Protein AF-A0A937Z549-F1 (afdb_monomer_lite)

Sequence (208 aa):
MTAGLRHSLEAAVTASGRSLSQEAEFRLEQSFRDEAAYGGRELAGLFRMMAGAAAMIEARRDGKKWSEDYETGMAARAAWQSLIRHAIPPMPDAMAREMRTEEVRDPPPAAPELPPPMPPNVPGLLGGYPHTPEQLAANAAAQAKYNKEVAEWKENYAAYIQAREAETRRLRGFMDHFAELENLGRALAEQLIPPRGDAKTKPWHSDW

Radius of gyration: 36.2 Å; chains: 1; bounding box: 78×42×106 Å

Structure (mmCIF, N/CA/C/O backbone):
data_AF-A0A937Z549-F1
#
_entry.id   AF-A0A937Z549-F1
#
loop_
_atom_site.group_PDB
_atom_site.id
_atom_site.type_symbol
_atom_site.label_atom_id
_atom_site.label_alt_id
_atom_site.label_comp_id
_atom_site.label_asym_id
_atom_site.label_entity_id
_atom_site.label_seq_id
_atom_site.pdbx_PDB_ins_code
_atom_site.Cartn_x
_atom_site.Cartn_y
_atom_site.Cartn_z
_atom_site.occupancy
_atom_site.B_iso_or_equiv
_atom_site.auth_seq_id
_atom_site.auth_comp_id
_atom_site.auth_asym_id
_atom_site.auth_atom_id
_atom_site.pdbx_PDB_model_num
ATOM 1 N N . MET A 1 1 ? -3.882 -6.905 39.938 1.00 77.88 1 MET A N 1
ATOM 2 C CA . MET A 1 1 ? -4.878 -5.875 39.562 1.00 77.88 1 MET A CA 1
ATOM 3 C C . MET A 1 1 ? -4.479 -4.561 40.216 1.00 77.88 1 MET A C 1
ATOM 5 O O . MET A 1 1 ? -4.184 -4.578 41.404 1.00 77.88 1 MET A O 1
ATOM 9 N N . THR A 1 2 ? -4.402 -3.458 39.467 1.00 93.31 2 THR A N 1
ATOM 10 C CA . THR A 1 2 ? -4.091 -2.137 40.046 1.00 93.31 2 THR A CA 1
ATOM 11 C C . THR A 1 2 ? -5.294 -1.597 40.828 1.00 93.31 2 THR A C 1
ATOM 13 O O . THR A 1 2 ? -6.433 -1.972 40.543 1.00 93.31 2 THR A O 1
ATOM 16 N N . ALA A 1 3 ? -5.062 -0.710 41.804 1.00 92.62 3 ALA A N 1
ATOM 17 C CA . ALA A 1 3 ? -6.139 -0.118 42.607 1.00 92.62 3 ALA A CA 1
ATOM 18 C C . ALA A 1 3 ? -7.177 0.625 41.740 1.00 92.62 3 ALA A C 1
ATOM 20 O O . ALA A 1 3 ? -8.377 0.475 41.953 1.00 92.62 3 ALA A O 1
ATOM 21 N N . GLY A 1 4 ? -6.727 1.343 40.703 1.00 92.81 4 GLY A N 1
ATOM 22 C CA . GLY A 1 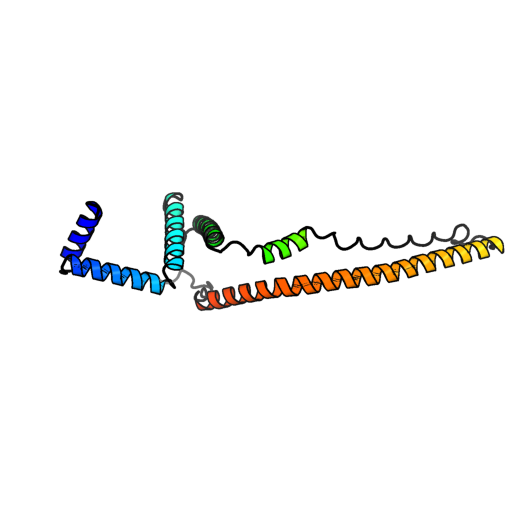4 ? -7.620 2.038 39.768 1.00 92.81 4 GLY A CA 1
ATOM 23 C C . GLY A 1 4 ? -8.488 1.096 38.923 1.00 92.81 4 GLY A C 1
ATOM 24 O O . GLY A 1 4 ? -9.676 1.360 38.732 1.00 92.81 4 GLY A O 1
ATOM 25 N N . LEU A 1 5 ? -7.935 -0.037 38.469 1.00 93.19 5 LEU A N 1
ATOM 26 C CA . LEU A 1 5 ? -8.707 -1.039 37.725 1.00 93.19 5 LEU A CA 1
ATOM 27 C C . LEU A 1 5 ? -9.763 -1.700 38.619 1.00 93.19 5 LEU A C 1
ATOM 29 O O . LEU A 1 5 ? -10.897 -1.892 38.187 1.00 93.19 5 LEU A O 1
ATOM 33 N N . ARG A 1 6 ? -9.408 -1.991 39.877 1.00 93.69 6 ARG A N 1
ATOM 34 C CA . ARG A 1 6 ? -10.353 -2.519 40.868 1.00 93.69 6 ARG A CA 1
ATOM 35 C C . ARG A 1 6 ? -11.522 -1.566 41.089 1.00 93.69 6 ARG A C 1
ATOM 37 O O . ARG A 1 6 ? -12.665 -1.993 40.990 1.00 93.69 6 ARG A O 1
ATOM 44 N N . HIS A 1 7 ? -11.232 -0.289 41.324 1.00 95.25 7 HIS A N 1
ATOM 45 C CA . HIS A 1 7 ? -12.263 0.724 41.535 1.00 95.25 7 HIS A CA 1
ATOM 46 C C . HIS A 1 7 ? -13.203 0.852 40.324 1.00 95.25 7 HIS A C 1
ATOM 48 O O . HIS A 1 7 ? -14.421 0.898 40.479 1.00 95.25 7 HIS A O 1
ATOM 54 N N . SER A 1 8 ? -12.646 0.818 39.109 1.00 95.06 8 SER A N 1
ATOM 55 C CA . SER A 1 8 ? -13.434 0.862 37.869 1.00 95.06 8 SER A CA 1
ATOM 56 C C . SER A 1 8 ? -14.348 -0.362 37.713 1.00 95.06 8 SER A C 1
ATOM 58 O O . SER A 1 8 ? -15.487 -0.231 37.265 1.00 95.06 8 SER A O 1
ATOM 60 N N . LEU A 1 9 ? -13.876 -1.551 38.105 1.00 95.44 9 LEU A N 1
ATOM 61 C CA . LEU A 1 9 ? -14.677 -2.779 38.086 1.00 95.44 9 LEU A CA 1
ATOM 62 C C . LEU A 1 9 ? -15.770 -2.782 39.160 1.00 95.44 9 LEU A C 1
ATOM 64 O O . LEU A 1 9 ? -16.890 -3.183 38.869 1.00 95.44 9 LEU A O 1
ATOM 68 N N . GLU A 1 10 ? -15.486 -2.308 40.373 1.00 96.44 10 GLU A N 1
ATOM 69 C CA . GLU A 1 10 ? -16.480 -2.204 41.453 1.00 96.44 10 GLU A CA 1
ATOM 70 C C . GLU A 1 10 ? -17.607 -1.215 41.098 1.00 96.44 10 GLU A C 1
ATOM 72 O O . GLU A 1 10 ? -18.785 -1.493 41.347 1.00 96.44 10 GLU A O 1
ATOM 77 N N . ALA A 1 11 ? -17.275 -0.101 40.437 1.00 96.25 11 ALA A N 1
ATOM 78 C CA . ALA A 1 11 ? -18.267 0.832 39.903 1.00 96.25 11 ALA A CA 1
ATOM 79 C C . ALA A 1 11 ? -19.150 0.173 38.826 1.00 96.25 11 ALA A C 1
ATOM 81 O O . ALA A 1 11 ? -20.374 0.307 38.858 1.00 96.25 11 ALA A O 1
ATOM 82 N N . ALA A 1 12 ? -18.549 -0.589 37.907 1.00 96.25 12 ALA A N 1
ATOM 83 C CA . ALA A 1 12 ? -19.282 -1.323 36.877 1.00 96.25 12 ALA A CA 1
ATOM 84 C C . ALA A 1 12 ? -20.201 -2.409 37.456 1.00 96.25 12 ALA A C 1
ATOM 86 O O . ALA A 1 12 ? -21.345 -2.525 37.028 1.00 96.25 12 ALA A O 1
ATOM 87 N N . VAL A 1 13 ? -19.722 -3.152 38.457 1.00 97.88 13 VAL A N 1
ATOM 88 C CA . VAL A 1 13 ? -20.493 -4.142 39.226 1.00 97.88 13 VAL A CA 1
ATOM 89 C C . VAL A 1 13 ? -21.713 -3.502 39.880 1.00 97.88 13 VAL A C 1
ATOM 91 O O . VAL A 1 13 ? -22.819 -4.024 39.768 1.00 97.88 13 VAL A O 1
ATOM 94 N N . THR A 1 14 ? -21.527 -2.343 40.515 1.00 97.38 14 THR A N 1
ATOM 95 C CA . THR A 1 14 ? -22.622 -1.600 41.157 1.00 97.38 14 THR A CA 1
ATOM 96 C C . THR A 1 14 ? -23.683 -1.191 40.136 1.00 97.38 14 THR A C 1
ATOM 98 O O . THR A 1 14 ? -24.875 -1.280 40.417 1.00 97.38 14 THR A O 1
ATOM 101 N N . ALA A 1 15 ? -23.263 -0.783 38.935 1.00 96.94 15 ALA A N 1
ATOM 102 C CA . ALA A 1 15 ? -24.171 -0.385 37.865 1.00 96.94 15 ALA A CA 1
ATOM 103 C C . ALA A 1 15 ? -24.881 -1.574 37.191 1.00 96.94 15 ALA A C 1
ATOM 105 O O . ALA A 1 15 ? -26.038 -1.447 36.796 1.00 96.94 15 ALA A O 1
ATOM 106 N N . SER A 1 16 ? -24.205 -2.716 37.032 1.00 96.94 16 SER A N 1
ATOM 107 C CA . SER A 1 16 ? -24.741 -3.874 36.305 1.00 96.94 16 SER A CA 1
ATOM 108 C C . SER A 1 16 ? -25.492 -4.873 37.187 1.00 96.94 16 SER A C 1
ATOM 110 O O . SER A 1 16 ? -26.252 -5.688 36.664 1.00 96.94 16 SER A O 1
ATOM 112 N N . GLY A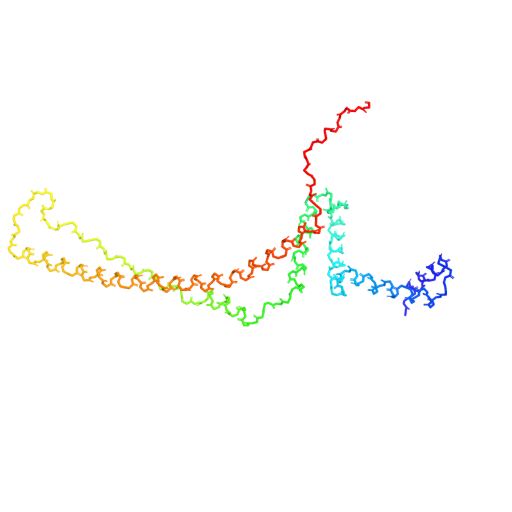 1 17 ? -25.270 -4.845 38.506 1.00 97.62 17 GLY A N 1
ATOM 113 C CA . GLY A 1 17 ? -25.820 -5.811 39.462 1.00 97.62 17 GLY A CA 1
ATOM 114 C C . GLY A 1 17 ? -25.181 -7.205 39.392 1.00 97.62 17 GLY A C 1
ATOM 115 O O . GLY A 1 17 ? -25.658 -8.128 40.052 1.00 97.62 17 GLY A O 1
ATOM 116 N N . ARG A 1 18 ? -24.119 -7.387 38.596 1.00 97.25 18 ARG A N 1
ATOM 117 C CA . ARG A 1 18 ? -23.380 -8.656 38.480 1.00 97.25 18 ARG A CA 1
ATOM 118 C C . ARG A 1 18 ? -22.394 -8.826 39.628 1.00 97.25 18 ARG A C 1
ATOM 120 O O . ARG A 1 18 ? -21.921 -7.847 40.192 1.00 97.25 18 ARG A O 1
ATOM 127 N N . SER A 1 19 ? -22.004 -10.060 39.943 1.00 97.88 19 SER A N 1
ATOM 128 C CA . SER A 1 19 ? -20.841 -10.264 40.816 1.00 97.88 19 SER A CA 1
ATOM 129 C C . SER A 1 19 ? -19.553 -9.775 40.134 1.00 97.88 19 SER A C 1
ATOM 131 O O . SER A 1 19 ? -19.483 -9.687 38.907 1.00 97.88 19 SER A O 1
ATOM 133 N N . LEU A 1 20 ? -18.504 -9.493 40.915 1.00 96.31 20 LEU A N 1
ATOM 134 C CA . LEU A 1 20 ? -17.211 -9.056 40.368 1.00 96.31 20 LEU A CA 1
ATOM 135 C C . LEU A 1 20 ? -16.644 -10.044 39.335 1.00 96.31 20 LEU A C 1
ATOM 137 O O . LEU A 1 20 ? -16.136 -9.615 38.302 1.00 96.31 20 LEU A O 1
ATOM 141 N N . SER A 1 21 ? -16.767 -11.351 39.586 1.00 96.44 21 SER A N 1
ATOM 142 C CA . SER A 1 21 ? -16.322 -12.389 38.649 1.00 96.44 21 SER A CA 1
ATOM 143 C C . SER A 1 21 ? -17.157 -12.403 37.368 1.00 96.44 21 SER A C 1
ATOM 145 O O . SER A 1 21 ? -16.587 -12.419 36.284 1.00 96.44 21 SER A O 1
ATOM 147 N N . GLN A 1 22 ? -18.487 -12.312 37.479 1.00 97.56 22 GLN A N 1
ATOM 148 C CA . GLN A 1 22 ? -19.384 -12.277 36.316 1.00 97.56 22 GLN A CA 1
ATOM 149 C C . GLN A 1 22 ? -19.152 -11.040 35.442 1.00 97.56 22 GLN A C 1
ATOM 151 O O . GLN A 1 22 ? -19.186 -11.127 34.219 1.00 97.56 22 GLN A O 1
ATOM 156 N N . GLU A 1 23 ? -18.919 -9.876 36.049 1.00 97.50 23 GLU A N 1
ATOM 157 C CA . GLU A 1 23 ? -18.603 -8.653 35.306 1.00 97.50 23 GLU A CA 1
ATOM 158 C C . GLU A 1 23 ? -17.234 -8.756 34.612 1.00 97.50 23 GLU A C 1
ATOM 160 O O . GLU A 1 23 ? -17.083 -8.295 33.479 1.00 97.50 23 GLU A O 1
ATOM 165 N N . ALA A 1 24 ? -16.245 -9.391 35.252 1.00 95.88 24 ALA A N 1
ATOM 166 C CA . ALA A 1 24 ? -14.942 -9.642 34.642 1.00 95.88 24 ALA A CA 1
ATOM 167 C C . ALA A 1 24 ? -15.040 -10.604 33.444 1.00 95.88 24 ALA A C 1
ATOM 169 O O . ALA A 1 24 ? -14.494 -10.301 32.383 1.00 95.88 24 ALA A O 1
ATOM 170 N N . GLU A 1 25 ? -15.767 -11.716 33.588 1.00 97.56 25 GLU A N 1
ATOM 171 C CA . GLU A 1 25 ? -16.045 -12.671 32.506 1.00 97.56 25 GLU A CA 1
ATOM 172 C C . GLU A 1 25 ? -16.782 -11.995 31.348 1.00 97.56 25 GLU A C 1
ATOM 174 O O . GLU A 1 25 ? -16.328 -12.061 30.207 1.00 97.56 25 GLU A O 1
ATOM 179 N N . PHE A 1 26 ? -17.847 -11.245 31.644 1.00 97.56 26 PHE A N 1
ATOM 180 C CA . PHE A 1 26 ? -18.619 -10.518 30.639 1.00 97.56 26 PHE A CA 1
ATOM 181 C C . PHE A 1 26 ? -17.751 -9.550 29.823 1.00 97.56 26 PHE A C 1
ATOM 183 O O . PHE A 1 26 ? -17.844 -9.514 28.595 1.00 97.56 26 PHE A O 1
ATOM 190 N N . ARG A 1 27 ? -16.883 -8.772 30.483 1.00 96.12 27 ARG A N 1
ATOM 191 C CA . ARG A 1 27 ? -15.971 -7.835 29.805 1.00 96.12 27 ARG A CA 1
ATOM 192 C C . ARG A 1 27 ? -14.905 -8.552 28.991 1.00 96.12 27 ARG A C 1
ATOM 194 O O . ARG A 1 27 ? -14.532 -8.061 27.929 1.00 96.12 27 ARG A O 1
ATOM 201 N N . LEU A 1 28 ? -14.422 -9.698 29.464 1.00 96.56 28 LEU A N 1
ATOM 202 C CA . LEU A 1 28 ? -13.469 -10.516 28.724 1.00 96.56 28 LEU A CA 1
ATOM 203 C C . LEU A 1 28 ? -14.119 -11.090 27.455 1.00 96.56 28 LEU A C 1
ATOM 205 O O . LEU A 1 28 ? -13.580 -10.926 26.362 1.00 96.56 28 LEU A O 1
ATOM 209 N N . GLU A 1 29 ? -15.315 -11.665 27.568 1.00 97.62 29 GLU A N 1
ATOM 210 C CA . GLU A 1 29 ? -16.105 -12.129 26.422 1.00 97.62 29 GLU A CA 1
ATOM 211 C C . GLU A 1 29 ? -16.436 -10.998 25.449 1.00 97.62 29 GLU A C 1
ATOM 213 O O . GLU A 1 29 ? -16.388 -11.183 24.232 1.00 97.62 29 GLU A O 1
ATOM 218 N N . GLN A 1 30 ? -16.786 -9.820 25.967 1.00 96.00 30 GLN A N 1
ATOM 219 C CA . GLN A 1 30 ? -17.000 -8.634 25.148 1.00 96.00 30 GLN A CA 1
ATOM 220 C C . GLN A 1 30 ? -15.717 -8.246 24.410 1.00 96.00 30 GLN A C 1
ATOM 222 O O . GLN A 1 30 ? -15.772 -8.018 23.210 1.00 96.00 30 GLN A O 1
ATOM 227 N N . SER A 1 31 ? -14.559 -8.266 25.076 1.00 94.31 31 SER A N 1
ATOM 228 C CA . SER A 1 31 ? -13.287 -7.930 24.430 1.00 94.31 31 SER A CA 1
ATOM 229 C C . SER A 1 31 ? -12.946 -8.872 23.270 1.00 94.31 31 SER A C 1
ATOM 231 O O . SER A 1 31 ? -12.500 -8.405 22.225 1.00 94.31 31 SER A O 1
ATOM 233 N N . PHE A 1 32 ? -13.234 -10.173 23.398 1.00 95.56 32 PHE A N 1
ATOM 234 C CA . PHE A 1 32 ? -13.050 -11.130 22.304 1.00 95.56 32 PHE A CA 1
ATOM 235 C C . PHE A 1 32 ? -14.050 -10.922 21.167 1.00 95.56 32 PHE A C 1
ATOM 237 O O . PHE A 1 32 ? -13.677 -11.032 19.999 1.00 95.56 32 PHE A O 1
ATOM 244 N N . ARG A 1 33 ? -15.308 -10.595 21.486 1.00 96.31 33 ARG A N 1
ATOM 245 C CA . ARG A 1 33 ? -16.321 -10.256 20.475 1.00 96.31 33 ARG A CA 1
ATOM 246 C C . ARG A 1 33 ? -15.949 -8.994 19.706 1.00 96.31 33 ARG A C 1
ATOM 248 O O . ARG A 1 33 ? -16.055 -8.989 18.483 1.00 96.31 33 ARG A O 1
ATOM 255 N N . ASP A 1 34 ? -15.470 -7.969 20.400 1.00 94.31 34 ASP A N 1
ATOM 256 C CA . ASP A 1 34 ? -15.017 -6.724 19.784 1.00 94.31 34 ASP A CA 1
ATOM 257 C C . ASP A 1 34 ? -13.804 -6.988 18.878 1.00 94.31 34 ASP A C 1
ATOM 259 O O . ASP A 1 34 ? -13.769 -6.524 17.742 1.00 94.31 34 ASP A O 1
ATOM 263 N N . GLU A 1 35 ? -12.831 -7.792 19.323 1.00 96.62 35 GLU A N 1
ATOM 264 C CA . GLU A 1 35 ? -11.699 -8.199 18.480 1.00 96.62 35 GLU A CA 1
ATOM 265 C C . GLU A 1 35 ? -12.149 -8.977 17.239 1.00 96.62 35 GLU A C 1
ATOM 267 O O . GLU A 1 35 ? -11.676 -8.691 16.139 1.00 96.62 35 GLU A O 1
ATOM 272 N N . ALA A 1 36 ? -13.093 -9.909 17.381 1.00 95.69 36 ALA A N 1
ATOM 273 C CA . ALA A 1 36 ? -13.660 -10.637 16.249 1.00 95.69 36 ALA A CA 1
ATOM 274 C C . ALA A 1 36 ? -14.376 -9.701 15.260 1.00 95.69 36 ALA A C 1
ATOM 276 O O . ALA A 1 36 ? -14.214 -9.858 14.050 1.00 95.69 36 ALA A O 1
ATOM 277 N N . ALA A 1 37 ? -15.099 -8.691 15.752 1.00 94.69 37 ALA A N 1
ATOM 278 C CA . ALA A 1 37 ? -15.772 -7.695 14.918 1.00 94.69 37 ALA A CA 1
ATOM 279 C C . ALA A 1 37 ? -14.794 -6.850 14.079 1.00 94.69 37 ALA A C 1
ATOM 281 O O . ALA A 1 37 ? -15.146 -6.409 12.987 1.00 94.69 37 ALA A O 1
ATOM 282 N N . TYR A 1 38 ? -13.557 -6.665 14.548 1.00 93.81 38 TYR A N 1
ATOM 283 C CA . TYR A 1 38 ? -12.493 -5.982 13.804 1.00 93.81 38 TYR A CA 1
ATOM 284 C C . TYR A 1 38 ? -11.699 -6.896 12.859 1.00 93.81 38 TYR A C 1
ATOM 286 O O . TYR A 1 38 ? -10.724 -6.443 12.265 1.00 93.81 38 TYR A O 1
ATOM 294 N N . GLY A 1 39 ? -12.088 -8.164 12.698 1.00 94.94 39 GLY A N 1
ATOM 295 C CA . GLY A 1 39 ? -11.344 -9.134 11.887 1.00 94.94 39 GLY A CA 1
ATOM 296 C C . GLY A 1 39 ? -10.187 -9.802 12.637 1.00 94.94 39 GLY A C 1
ATOM 297 O O . GLY A 1 39 ? -9.266 -10.327 12.016 1.00 94.94 39 GLY A O 1
ATOM 298 N N . GLY A 1 40 ? -10.230 -9.792 13.970 1.00 95.94 40 GLY A N 1
ATOM 299 C CA . GLY A 1 40 ? -9.261 -10.439 14.847 1.00 95.94 40 GLY A CA 1
ATOM 300 C C . GLY A 1 40 ? -8.402 -9.456 15.642 1.00 95.94 40 GLY A C 1
ATOM 301 O O . GLY A 1 40 ? -8.425 -8.239 15.451 1.00 95.94 40 GLY A O 1
ATOM 302 N N . ARG A 1 41 ? -7.607 -10.014 16.559 1.00 95.75 41 ARG A N 1
ATOM 303 C CA . ARG A 1 41 ? -6.796 -9.256 17.522 1.00 95.75 41 ARG A CA 1
ATOM 304 C C . ARG A 1 41 ? -5.800 -8.295 16.867 1.00 95.75 41 ARG A C 1
ATOM 306 O O . ARG A 1 41 ? -5.602 -7.191 17.371 1.00 95.75 41 ARG A O 1
ATOM 313 N N . GLU A 1 42 ? -5.169 -8.702 15.767 1.00 95.44 42 GLU A N 1
ATOM 314 C CA . GLU A 1 42 ? -4.161 -7.892 15.069 1.00 95.44 42 GLU A CA 1
ATOM 315 C C . GLU A 1 42 ? -4.775 -6.625 14.464 1.00 95.44 42 GLU A C 1
ATOM 317 O O . GLU A 1 42 ? -4.314 -5.517 14.746 1.00 95.44 42 GLU A O 1
ATOM 322 N N . LEU A 1 43 ? -5.872 -6.772 13.715 1.00 95.94 43 LEU A N 1
ATOM 323 C CA . LEU A 1 43 ? -6.594 -5.643 13.127 1.00 95.94 43 LEU A CA 1
ATOM 324 C C . LEU A 1 43 ? -7.235 -4.756 14.198 1.00 95.94 43 LEU A C 1
ATOM 326 O O . LEU A 1 43 ? -7.142 -3.532 14.108 1.00 95.94 43 LEU A O 1
ATOM 330 N N . ALA A 1 44 ? -7.788 -5.342 15.264 1.00 96.62 44 ALA A N 1
ATOM 331 C CA . ALA A 1 44 ? -8.262 -4.578 16.417 1.00 96.62 44 ALA A CA 1
ATOM 332 C C . ALA A 1 44 ? -7.140 -3.720 17.031 1.00 96.62 44 ALA A C 1
ATOM 334 O O . ALA A 1 44 ? -7.351 -2.552 17.362 1.00 96.62 44 ALA A O 1
ATOM 335 N N . GLY A 1 45 ? -5.931 -4.275 17.157 1.00 96.19 45 GLY A N 1
ATOM 336 C CA . GLY A 1 45 ? -4.743 -3.547 17.601 1.00 96.19 45 GLY A CA 1
ATOM 337 C C . GLY A 1 45 ? -4.384 -2.385 16.674 1.00 96.19 45 GLY A C 1
ATOM 338 O O . GLY A 1 45 ? -4.199 -1.261 17.149 1.00 96.19 45 GLY A O 1
ATOM 339 N N . LEU A 1 46 ? -4.348 -2.625 15.360 1.00 96.75 46 LEU A N 1
ATOM 340 C CA . LEU A 1 46 ? -4.074 -1.591 14.358 1.00 96.75 46 LEU A CA 1
ATOM 341 C C . LEU A 1 46 ? -5.103 -0.454 14.412 1.00 96.75 46 LEU A C 1
ATOM 343 O O . LEU A 1 46 ? -4.714 0.713 14.482 1.00 96.75 46 LEU A O 1
ATOM 347 N N . PHE A 1 47 ? -6.399 -0.768 14.467 1.00 97.06 47 PHE A N 1
ATOM 348 C CA . PHE A 1 47 ? -7.449 0.248 14.562 1.00 97.06 47 PHE A CA 1
ATOM 349 C C . PHE A 1 47 ? -7.370 1.057 15.858 1.00 97.06 47 PHE A C 1
ATOM 351 O O . PHE A 1 47 ? -7.528 2.277 15.818 1.00 97.06 47 PHE A O 1
ATOM 358 N N . ARG A 1 48 ? -7.057 0.424 16.998 1.00 96.81 48 ARG A N 1
ATOM 359 C CA . ARG A 1 48 ? -6.821 1.141 18.265 1.00 96.81 48 ARG A CA 1
ATOM 360 C C . ARG A 1 48 ? -5.636 2.108 18.150 1.00 96.81 48 ARG A C 1
ATOM 362 O O . ARG A 1 48 ? -5.743 3.243 18.611 1.00 96.81 48 ARG A O 1
ATOM 369 N N . MET A 1 49 ? -4.537 1.704 17.504 1.00 97.94 49 MET A N 1
ATOM 370 C CA . MET A 1 49 ? -3.392 2.594 17.250 1.00 97.94 49 MET A CA 1
ATOM 371 C C . MET A 1 49 ? -3.763 3.759 16.325 1.00 97.94 49 MET A C 1
ATOM 373 O O . MET A 1 49 ? -3.407 4.902 16.607 1.00 97.94 49 MET A O 1
ATOM 377 N N . MET A 1 50 ? -4.512 3.494 15.252 1.00 98.25 50 MET A N 1
ATOM 378 C CA . MET A 1 50 ? -4.999 4.524 14.329 1.00 98.25 50 MET A CA 1
ATOM 379 C C . MET A 1 50 ? -5.928 5.527 15.027 1.00 98.25 50 MET A C 1
ATOM 381 O O . MET A 1 50 ? -5.765 6.736 14.850 1.00 98.25 50 MET A O 1
ATOM 385 N N . ALA A 1 51 ? -6.856 5.047 15.857 1.00 97.88 51 ALA A N 1
ATOM 386 C CA . ALA A 1 51 ? -7.744 5.890 16.654 1.00 97.88 51 ALA A CA 1
ATOM 387 C C . ALA A 1 51 ? -6.962 6.739 17.670 1.00 97.88 51 ALA A C 1
ATOM 389 O O . ALA A 1 51 ? -7.194 7.942 17.774 1.00 97.88 51 ALA A O 1
ATOM 390 N N . GLY A 1 52 ? -5.985 6.145 18.365 1.00 97.75 52 GLY A N 1
ATOM 391 C CA . GLY A 1 52 ? -5.095 6.872 19.273 1.00 97.75 52 GLY A CA 1
ATOM 392 C C . GLY A 1 52 ? -4.282 7.957 18.562 1.00 97.75 52 GLY A C 1
ATOM 393 O O . GLY A 1 52 ? -4.195 9.082 19.053 1.00 97.75 52 GLY A O 1
ATOM 394 N N . ALA A 1 53 ? -3.746 7.660 17.373 1.00 98.44 53 ALA A N 1
ATOM 395 C CA . ALA A 1 53 ? -3.026 8.636 16.556 1.00 98.44 53 ALA A CA 1
ATOM 396 C C . ALA A 1 53 ? -3.925 9.810 16.138 1.00 98.44 53 ALA A C 1
ATOM 398 O O . ALA A 1 53 ? -3.500 10.961 16.233 1.00 98.44 53 ALA A O 1
ATOM 399 N N . ALA A 1 54 ? -5.170 9.534 15.734 1.00 98.25 54 ALA A N 1
ATOM 400 C CA . ALA A 1 54 ? -6.143 10.573 15.414 1.00 98.25 54 ALA A CA 1
ATOM 401 C C . ALA A 1 54 ? -6.433 11.459 16.637 1.00 98.25 54 ALA A C 1
ATOM 403 O O . ALA A 1 54 ? -6.266 12.671 16.547 1.00 98.25 54 ALA A O 1
ATOM 404 N N . ALA A 1 55 ? -6.733 10.871 17.800 1.00 98.19 55 ALA A N 1
ATOM 405 C CA . ALA A 1 55 ? -6.994 11.621 19.034 1.00 98.19 55 ALA A CA 1
ATOM 406 C C . ALA A 1 55 ? -5.811 12.519 19.450 1.00 98.19 55 ALA A C 1
ATOM 408 O O . ALA A 1 55 ? -5.998 13.664 19.861 1.00 98.19 55 ALA A O 1
ATOM 409 N N . MET A 1 56 ? -4.573 12.035 19.302 1.00 98.31 56 MET A N 1
ATOM 410 C CA . MET A 1 56 ? -3.375 12.842 19.562 1.00 98.31 56 MET A CA 1
ATOM 411 C C . MET A 1 56 ? -3.227 14.016 18.587 1.00 98.31 56 MET A C 1
ATOM 413 O O . MET A 1 56 ? -2.741 15.077 18.979 1.00 98.31 56 MET A O 1
ATOM 417 N N . ILE A 1 57 ? -3.599 13.830 17.320 1.00 98.19 57 ILE A N 1
ATOM 418 C CA . ILE A 1 57 ? -3.567 14.890 16.307 1.00 98.19 57 ILE A CA 1
ATOM 419 C C . ILE A 1 57 ? -4.637 15.936 16.609 1.00 98.19 57 ILE A C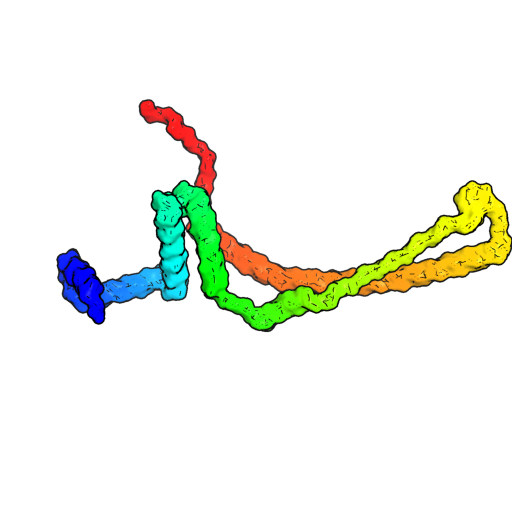 1
ATOM 421 O O . ILE A 1 57 ? -4.307 17.118 16.634 1.00 98.19 57 ILE A O 1
ATOM 425 N N . GLU A 1 58 ? -5.868 15.522 16.909 1.00 98.19 58 GLU A N 1
ATOM 426 C CA . GLU A 1 58 ? -6.956 16.429 17.297 1.00 98.19 58 GLU A CA 1
ATOM 427 C C . GLU A 1 58 ? -6.560 17.268 18.520 1.00 98.19 58 GLU A C 1
ATOM 429 O O . GLU A 1 58 ? -6.675 18.492 18.497 1.00 98.19 58 GLU A O 1
ATOM 434 N N . ALA A 1 59 ? -5.975 16.645 19.550 1.00 97.88 59 ALA A N 1
ATOM 435 C CA . ALA A 1 59 ? -5.482 17.349 20.735 1.00 97.88 59 ALA A CA 1
ATOM 436 C C . ALA A 1 59 ? -4.394 18.397 20.419 1.00 97.88 59 ALA A C 1
ATOM 438 O O . ALA A 1 59 ? -4.315 19.424 21.086 1.00 97.88 59 ALA A O 1
ATOM 439 N N . ARG A 1 60 ? -3.562 18.162 19.395 1.00 98.12 60 ARG A N 1
ATOM 440 C CA . ARG A 1 60 ? -2.527 19.108 18.924 1.00 98.12 60 ARG A CA 1
ATOM 441 C C . ARG A 1 60 ? -3.057 20.162 17.952 1.00 98.12 60 ARG A C 1
ATOM 443 O O . ARG A 1 60 ? -2.328 21.089 17.610 1.00 98.12 60 ARG A O 1
ATOM 450 N N . ARG A 1 61 ? -4.285 19.996 17.467 1.00 96.88 61 ARG A N 1
ATOM 451 C CA . ARG A 1 61 ? -4.962 20.871 16.503 1.00 96.88 61 ARG A CA 1
ATOM 452 C C . ARG A 1 61 ? -6.138 21.584 17.165 1.00 96.88 61 ARG A C 1
ATOM 454 O O . ARG A 1 61 ? -7.186 21.749 16.550 1.00 96.88 61 ARG A O 1
ATOM 461 N N . ASP A 1 62 ? -5.963 21.970 18.428 1.00 96.38 62 ASP A N 1
ATOM 462 C CA . ASP A 1 62 ? -6.947 22.701 19.235 1.00 96.38 62 ASP A CA 1
ATOM 463 C C . ASP A 1 62 ? -8.316 22.000 19.331 1.00 96.38 62 ASP A C 1
ATOM 465 O O . ASP A 1 62 ? -9.362 22.641 19.393 1.00 96.38 62 ASP A O 1
ATOM 469 N N . GLY A 1 63 ? -8.325 20.663 19.311 1.00 95.38 63 GLY A N 1
ATOM 470 C CA . GLY A 1 63 ? -9.541 19.852 19.395 1.00 95.38 63 GLY A CA 1
ATOM 471 C C . GLY A 1 63 ? -10.354 19.777 18.100 1.00 95.38 63 GLY A C 1
ATOM 472 O O . GLY A 1 63 ? -11.458 19.229 18.115 1.00 95.38 63 GLY A O 1
ATOM 473 N N . LYS A 1 64 ? -9.845 20.300 16.976 1.00 96.56 64 LYS A N 1
ATOM 474 C CA . LYS A 1 64 ? -10.489 20.134 15.665 1.00 96.56 64 LYS A CA 1
ATOM 475 C C . LYS A 1 64 ? -10.571 18.654 15.320 1.00 96.56 64 LYS A C 1
ATOM 477 O O . LYS A 1 64 ? -9.551 17.970 15.349 1.00 96.56 64 LYS A O 1
ATOM 482 N N . LYS A 1 65 ? -11.765 18.172 14.967 1.00 97.62 65 LYS A N 1
ATOM 483 C CA . LYS A 1 65 ? -11.966 16.758 14.647 1.00 97.62 65 LYS A CA 1
ATOM 484 C C . LYS A 1 65 ? -11.422 16.403 13.271 1.00 97.62 65 LYS A C 1
ATOM 486 O O . LYS A 1 65 ? -11.676 17.119 12.300 1.00 97.62 65 LYS A O 1
ATOM 491 N N . TRP A 1 66 ? -10.762 15.252 13.150 1.00 97.88 66 TRP A N 1
ATOM 492 C CA . TRP A 1 66 ? -10.199 14.789 11.872 1.00 97.88 66 TRP A CA 1
ATOM 493 C C . TRP A 1 66 ? -11.276 14.550 10.803 1.00 97.88 66 TRP A C 1
ATOM 495 O O . TRP A 1 66 ? -10.997 14.655 9.610 1.00 97.88 66 TRP A O 1
ATOM 505 N N . SER A 1 67 ? -12.502 14.229 11.224 1.00 96.25 67 SER A N 1
ATOM 506 C CA . SER A 1 67 ? -13.643 13.976 10.339 1.00 96.25 67 SER A CA 1
ATOM 507 C C . SER A 1 67 ? -14.338 15.248 9.844 1.00 96.25 67 SER A C 1
ATOM 509 O O . SER A 1 67 ? -15.169 15.164 8.944 1.00 96.25 67 SER A O 1
ATOM 511 N N . GLU A 1 68 ? -14.040 16.404 10.442 1.00 9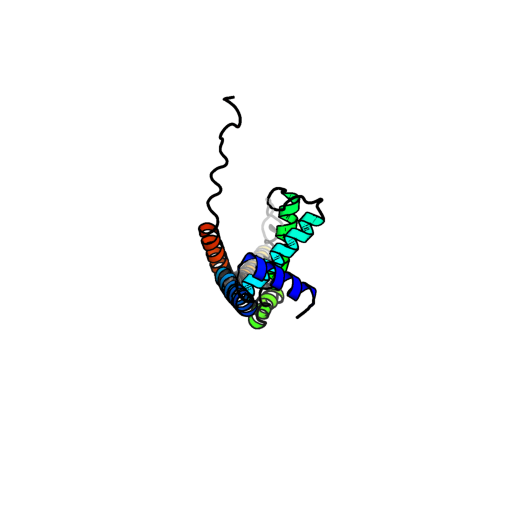6.62 68 GLU A N 1
ATOM 512 C CA . GLU A 1 68 ? -14.719 17.683 10.182 1.00 96.62 68 GLU A CA 1
ATOM 513 C C . GLU A 1 68 ? -13.758 18.754 9.619 1.00 96.62 68 GLU A C 1
ATOM 515 O O . GLU A 1 68 ? -14.195 19.634 8.881 1.00 96.62 68 GLU A O 1
ATOM 520 N N . ASP A 1 69 ? -12.452 18.672 9.908 1.00 96.88 69 ASP A N 1
ATOM 521 C CA . ASP A 1 69 ? -11.420 19.612 9.445 1.00 96.88 69 ASP A CA 1
ATOM 522 C C . ASP A 1 69 ? -10.458 18.950 8.445 1.00 96.88 69 ASP A C 1
ATOM 524 O O . ASP A 1 69 ? -9.793 17.961 8.756 1.00 96.88 69 ASP A O 1
ATOM 528 N N . TYR A 1 70 ? -10.353 19.519 7.239 1.00 95.62 70 TYR A N 1
ATOM 529 C CA . TYR A 1 70 ? -9.565 18.945 6.140 1.00 95.62 70 TYR A CA 1
ATOM 530 C C . TYR A 1 70 ? -8.081 18.771 6.487 1.00 95.62 70 TYR A C 1
ATOM 532 O O . TYR A 1 70 ? -7.502 17.715 6.228 1.00 95.62 70 TYR A O 1
ATOM 540 N N . GLU A 1 71 ? -7.455 19.786 7.085 1.00 97.12 71 GLU A N 1
ATOM 541 C CA . GLU A 1 71 ? -6.029 19.742 7.420 1.00 97.12 71 GLU A CA 1
ATOM 542 C C . GLU A 1 71 ? -5.740 18.689 8.496 1.00 97.12 71 GLU A C 1
ATOM 544 O O . GLU A 1 71 ? -4.785 17.916 8.381 1.00 97.12 71 GLU A O 1
ATOM 549 N N . THR A 1 72 ? -6.595 18.613 9.517 1.00 97.25 72 THR A N 1
ATOM 550 C CA . THR A 1 72 ? -6.515 17.598 10.576 1.00 97.25 72 THR A CA 1
ATOM 551 C C . THR A 1 72 ? -6.740 16.197 10.004 1.00 97.25 72 THR A C 1
ATOM 553 O O . THR A 1 72 ? -5.989 15.274 10.326 1.00 97.25 72 THR A O 1
ATOM 556 N N . GLY A 1 73 ? -7.700 16.036 9.090 1.00 96.94 73 GLY A N 1
ATOM 557 C CA . GLY A 1 73 ? -7.931 14.788 8.361 1.00 96.94 73 GLY A CA 1
ATOM 558 C C . GLY A 1 73 ? -6.727 14.351 7.521 1.00 96.94 73 GLY A C 1
ATOM 559 O O . GLY A 1 73 ? -6.361 13.175 7.529 1.00 96.94 73 GLY A O 1
ATOM 560 N N . MET A 1 74 ? -6.047 15.285 6.849 1.00 98.12 74 MET A N 1
ATOM 561 C CA . MET A 1 74 ? -4.819 14.993 6.097 1.00 98.12 74 MET A CA 1
ATOM 562 C C . MET A 1 74 ? -3.668 14.552 7.007 1.00 98.12 74 MET A C 1
ATOM 564 O O . MET A 1 74 ? -2.956 13.601 6.672 1.00 98.12 74 MET A O 1
ATOM 568 N N . ALA A 1 75 ? -3.512 15.180 8.174 1.00 97.56 75 ALA A N 1
ATOM 569 C CA . ALA A 1 75 ? -2.534 14.751 9.171 1.00 97.56 75 ALA A CA 1
ATOM 570 C C . ALA A 1 75 ? -2.844 13.339 9.705 1.00 97.56 75 ALA A C 1
ATOM 572 O O . ALA A 1 75 ? -1.943 12.499 9.779 1.00 97.56 75 ALA A O 1
ATOM 573 N N . ALA A 1 76 ? -4.114 13.048 10.017 1.00 98.00 76 ALA A N 1
ATOM 574 C CA . ALA A 1 76 ? -4.550 11.719 10.450 1.00 98.00 76 ALA A CA 1
ATOM 575 C C . ALA A 1 76 ? -4.288 10.660 9.370 1.00 98.00 76 ALA A C 1
ATOM 577 O O . ALA A 1 76 ? -3.692 9.620 9.655 1.00 98.00 76 ALA A O 1
ATOM 578 N N . ARG A 1 77 ? -4.625 10.959 8.108 1.00 97.88 77 ARG A N 1
ATOM 579 C CA . ARG A 1 77 ? -4.333 10.093 6.958 1.00 97.88 77 ARG A CA 1
ATOM 580 C C . ARG A 1 77 ? -2.842 9.776 6.844 1.00 97.88 77 ARG A C 1
ATOM 582 O O . ARG A 1 77 ? -2.494 8.612 6.658 1.00 97.88 77 ARG A O 1
ATOM 589 N N . ALA A 1 78 ? -1.967 10.775 6.955 1.00 97.75 78 ALA A N 1
ATOM 590 C CA . ALA A 1 78 ? -0.522 10.565 6.875 1.00 97.75 78 ALA A CA 1
ATOM 591 C C . ALA A 1 78 ? -0.010 9.659 8.012 1.00 97.75 78 ALA A C 1
ATOM 593 O O . ALA A 1 78 ? 0.772 8.737 7.771 1.00 97.75 78 ALA A O 1
ATOM 594 N N . ALA A 1 79 ? -0.499 9.865 9.239 1.00 98.06 79 ALA A N 1
ATOM 595 C CA . ALA A 1 79 ? -0.162 9.012 10.378 1.00 98.06 79 ALA A CA 1
ATOM 596 C C . ALA A 1 79 ? -0.638 7.565 10.171 1.00 98.06 79 ALA A C 1
ATOM 598 O O . ALA A 1 79 ? 0.123 6.624 10.392 1.00 98.06 79 ALA A O 1
ATOM 599 N N . TRP A 1 80 ? -1.864 7.374 9.684 1.00 98.25 80 TRP A N 1
ATOM 600 C CA . TRP A 1 80 ? -2.412 6.054 9.372 1.00 98.25 80 TRP A CA 1
ATOM 601 C C . TRP A 1 80 ? -1.634 5.336 8.274 1.00 98.25 80 TRP A C 1
ATOM 603 O O . TRP A 1 80 ? -1.325 4.160 8.427 1.00 98.25 80 TRP A O 1
ATOM 613 N N . GLN A 1 81 ? -1.255 6.033 7.202 1.00 96.88 81 GLN A N 1
ATOM 614 C CA . GLN A 1 81 ? -0.410 5.463 6.148 1.00 96.88 81 GLN A CA 1
ATOM 615 C C . GLN A 1 81 ? 0.941 4.986 6.693 1.00 96.88 81 GLN A C 1
ATOM 617 O O . GLN A 1 81 ? 1.433 3.938 6.274 1.00 96.88 81 GLN A O 1
ATOM 622 N N . SER A 1 82 ? 1.527 5.724 7.640 1.00 97.12 82 SER A N 1
ATOM 623 C CA . SER A 1 82 ? 2.756 5.311 8.322 1.00 97.12 82 SER A CA 1
ATOM 624 C C . SER A 1 82 ? 2.538 4.061 9.182 1.00 97.12 82 SER A C 1
ATOM 626 O O . SER A 1 82 ? 3.272 3.084 9.049 1.00 97.12 82 SER A O 1
ATOM 628 N N . LEU A 1 83 ? 1.480 4.038 10.002 1.00 96.94 83 LEU A N 1
ATOM 629 C CA . LEU A 1 83 ? 1.132 2.881 10.837 1.00 96.94 83 LEU A CA 1
ATOM 630 C C . LEU A 1 83 ? 0.866 1.622 10.002 1.00 96.94 83 LEU A C 1
ATOM 632 O O . LEU A 1 83 ? 1.403 0.564 10.314 1.00 96.94 83 LEU A O 1
ATOM 636 N N . ILE A 1 84 ? 0.092 1.741 8.920 1.00 96.00 84 ILE A N 1
ATOM 637 C CA . ILE A 1 84 ? -0.195 0.634 7.998 1.00 96.00 84 ILE A CA 1
ATOM 638 C C . ILE A 1 84 ? 1.106 0.112 7.384 1.00 96.00 84 ILE A C 1
ATOM 640 O O . ILE A 1 84 ? 1.334 -1.093 7.373 1.00 96.00 84 ILE A O 1
ATOM 644 N N . ARG A 1 85 ? 2.003 1.001 6.941 1.00 94.25 85 ARG A N 1
ATOM 645 C CA . ARG A 1 85 ? 3.306 0.605 6.387 1.00 94.25 85 ARG A CA 1
ATOM 646 C C . ARG A 1 85 ? 4.153 -0.187 7.385 1.00 94.25 85 ARG A C 1
ATOM 648 O O . ARG A 1 85 ? 4.844 -1.107 6.973 1.00 94.25 85 ARG A O 1
ATOM 655 N N . HIS A 1 86 ? 4.102 0.163 8.668 1.00 95.38 86 HIS A N 1
ATOM 656 C CA . HIS A 1 86 ? 4.817 -0.559 9.723 1.00 95.38 86 HIS A CA 1
ATOM 657 C C . HIS A 1 86 ? 4.137 -1.866 10.151 1.00 95.38 86 HIS A C 1
ATOM 659 O O . HIS A 1 86 ? 4.811 -2.740 10.689 1.00 95.38 86 HIS A O 1
ATOM 665 N N . ALA A 1 87 ? 2.826 -1.998 9.936 1.00 94.44 87 ALA A N 1
ATOM 666 C CA . ALA A 1 87 ? 2.079 -3.219 10.227 1.00 94.44 87 ALA A CA 1
ATOM 667 C C . ALA A 1 87 ? 2.215 -4.276 9.119 1.00 94.44 87 ALA A C 1
ATOM 669 O O . ALA A 1 87 ? 2.098 -5.469 9.390 1.00 94.44 87 ALA A O 1
ATOM 670 N N . ILE A 1 88 ? 2.457 -3.851 7.876 1.00 92.88 88 ILE A N 1
ATOM 671 C CA . ILE A 1 88 ? 2.699 -4.758 6.753 1.00 92.88 88 ILE A CA 1
ATOM 672 C C . ILE A 1 88 ? 4.071 -5.429 6.946 1.00 92.88 88 ILE A C 1
ATOM 674 O O . ILE A 1 88 ? 5.058 -4.726 7.187 1.00 92.88 88 ILE A O 1
ATOM 678 N N . PRO A 1 89 ? 4.166 -6.769 6.830 1.00 92.88 89 PRO A N 1
ATOM 679 C CA . PRO A 1 89 ? 5.447 -7.460 6.863 1.00 92.88 89 PRO A CA 1
ATOM 680 C C . PRO A 1 89 ? 6.423 -6.862 5.844 1.00 92.88 89 PRO A C 1
ATOM 682 O O . PRO A 1 89 ? 6.001 -6.479 4.748 1.00 92.88 89 PRO A O 1
ATOM 685 N N . PRO A 1 90 ? 7.729 -6.794 6.156 1.00 91.12 90 PRO A N 1
ATOM 686 C CA . PRO A 1 90 ? 8.698 -6.373 5.161 1.00 91.12 90 PRO A CA 1
ATOM 687 C C . PRO A 1 90 ? 8.601 -7.288 3.940 1.00 91.12 90 PRO A C 1
ATOM 689 O O . PRO A 1 90 ? 8.312 -8.482 4.049 1.00 91.12 90 PRO A O 1
ATOM 692 N N . MET A 1 91 ? 8.857 -6.713 2.769 1.00 88.75 91 MET A N 1
ATOM 693 C CA . MET A 1 91 ? 8.907 -7.470 1.528 1.00 88.75 91 MET A CA 1
ATOM 694 C C . MET A 1 91 ? 9.883 -8.649 1.673 1.00 88.75 91 MET A C 1
ATOM 696 O O . MET A 1 91 ? 11.018 -8.424 2.101 1.00 88.75 91 MET A O 1
ATOM 700 N N . PRO A 1 92 ? 9.485 -9.886 1.317 1.00 92.50 92 PRO A N 1
ATOM 701 C CA . PRO A 1 92 ? 10.377 -11.037 1.395 1.00 92.50 92 PRO A CA 1
ATOM 702 C C . PRO A 1 92 ? 11.684 -10.792 0.637 1.00 92.50 92 PRO A C 1
ATOM 704 O O . PRO A 1 92 ? 11.660 -10.277 -0.480 1.00 92.50 92 PRO A O 1
ATOM 707 N N . ASP A 1 93 ? 12.823 -11.220 1.188 1.00 89.38 93 ASP A N 1
ATOM 708 C CA . ASP A 1 93 ? 14.149 -10.954 0.603 1.00 89.38 93 ASP A CA 1
ATOM 709 C C . ASP A 1 93 ? 14.297 -11.437 -0.843 1.00 89.38 93 ASP A C 1
ATOM 711 O O . ASP A 1 93 ? 15.036 -10.842 -1.623 1.00 89.38 93 ASP A O 1
ATOM 715 N N . ALA A 1 94 ? 13.619 -12.523 -1.222 1.00 86.88 94 ALA A N 1
ATOM 716 C CA . ALA A 1 94 ? 13.596 -12.995 -2.605 1.00 86.88 94 ALA A CA 1
ATOM 717 C C . ALA A 1 94 ? 12.971 -11.951 -3.545 1.00 86.88 94 ALA A C 1
ATOM 719 O O . ALA A 1 94 ? 13.597 -11.574 -4.530 1.00 86.88 94 ALA A O 1
ATOM 720 N N . MET A 1 95 ? 11.805 -11.422 -3.177 1.00 85.06 95 MET A N 1
ATOM 721 C CA . MET A 1 95 ? 11.093 -10.387 -3.927 1.00 85.06 95 MET A CA 1
ATOM 722 C C . MET A 1 95 ? 11.846 -9.051 -3.890 1.00 85.06 95 MET A C 1
ATOM 724 O O . MET A 1 95 ? 12.039 -8.413 -4.918 1.00 85.06 95 MET A O 1
ATOM 728 N N . ALA A 1 96 ? 12.372 -8.661 -2.726 1.00 86.56 96 ALA A N 1
ATOM 729 C CA . ALA A 1 96 ? 13.178 -7.451 -2.594 1.00 86.56 96 ALA A CA 1
ATOM 730 C C . ALA A 1 96 ? 14.496 -7.543 -3.379 1.00 86.56 96 ALA A C 1
ATOM 732 O O . ALA A 1 96 ? 15.035 -6.526 -3.810 1.00 86.56 96 ALA A O 1
ATOM 733 N N . ARG A 1 97 ? 15.064 -8.745 -3.544 1.00 83.38 97 ARG A N 1
ATOM 734 C CA . ARG A 1 97 ? 16.195 -8.968 -4.451 1.00 83.38 97 ARG A CA 1
ATOM 735 C C . ARG A 1 97 ? 15.754 -8.880 -5.894 1.00 83.38 97 ARG A C 1
ATOM 737 O O . ARG A 1 97 ? 16.478 -8.250 -6.637 1.00 83.38 97 ARG A O 1
ATOM 744 N N . GLU A 1 98 ? 14.622 -9.442 -6.289 1.00 82.19 98 GLU A N 1
ATOM 745 C CA . GLU A 1 98 ? 14.120 -9.303 -7.660 1.00 82.19 98 GLU A CA 1
ATOM 746 C C . GLU A 1 98 ? 13.945 -7.821 -8.037 1.00 82.19 98 GLU A C 1
ATOM 748 O O . GLU A 1 98 ? 14.569 -7.370 -8.993 1.00 82.19 98 GLU A O 1
ATOM 753 N N . MET A 1 99 ? 13.284 -7.029 -7.184 1.00 80.31 99 MET A N 1
ATOM 754 C CA . MET A 1 99 ? 13.121 -5.580 -7.387 1.00 80.31 99 MET A CA 1
ATOM 755 C C . MET A 1 99 ? 14.441 -4.790 -7.352 1.00 80.31 99 MET A C 1
ATOM 757 O O . MET A 1 99 ? 14.621 -3.846 -8.113 1.00 80.31 99 MET A O 1
ATOM 761 N N . ARG A 1 100 ? 15.395 -5.150 -6.481 1.00 81.25 100 ARG A N 1
ATOM 762 C CA . ARG A 1 100 ? 16.712 -4.477 -6.438 1.00 81.25 100 ARG A CA 1
ATOM 763 C C . ARG A 1 100 ? 17.640 -4.915 -7.561 1.00 81.25 100 ARG A C 1
ATOM 765 O O . ARG A 1 100 ? 18.428 -4.119 -8.048 1.00 81.25 100 ARG A O 1
ATOM 772 N N . THR A 1 101 ? 17.582 -6.180 -7.959 1.00 70.12 101 THR A N 1
ATOM 773 C CA . THR A 1 101 ? 18.360 -6.708 -9.088 1.00 70.12 101 THR A CA 1
ATOM 774 C C . THR A 1 101 ? 17.857 -6.092 -10.384 1.00 70.12 101 THR A C 1
ATOM 776 O O . THR A 1 101 ? 18.646 -5.912 -11.297 1.00 70.12 101 THR A O 1
ATOM 779 N N . GLU A 1 102 ? 16.586 -5.699 -10.446 1.00 59.78 102 GLU A N 1
ATOM 780 C CA . GLU A 1 102 ? 16.044 -4.848 -11.508 1.00 59.78 102 GLU A CA 1
ATOM 781 C C . GLU A 1 102 ? 16.622 -3.431 -11.495 1.00 59.78 102 GLU A C 1
ATOM 783 O O . GLU A 1 102 ? 16.925 -2.888 -12.551 1.00 59.78 102 GLU A O 1
ATOM 788 N N . GLU A 1 103 ? 16.827 -2.852 -10.313 1.00 60.44 103 GLU A N 1
ATOM 789 C CA . GLU A 1 103 ? 17.392 -1.507 -10.154 1.00 60.44 103 GLU A CA 1
ATOM 790 C C . GLU A 1 103 ? 18.919 -1.456 -10.388 1.00 60.44 103 GLU A C 1
ATOM 792 O O . GLU A 1 103 ? 19.450 -0.428 -10.800 1.00 60.44 103 GLU A O 1
ATOM 797 N N . VAL A 1 104 ? 19.624 -2.570 -10.147 1.00 55.53 104 VAL A N 1
ATOM 798 C CA . VAL A 1 104 ? 21.098 -2.693 -10.213 1.00 55.53 104 VAL A CA 1
ATOM 799 C C . VAL A 1 104 ? 21.580 -3.492 -11.433 1.00 55.53 104 VAL A C 1
ATOM 801 O O . VAL A 1 104 ? 22.787 -3.606 -11.655 1.00 55.53 104 VAL A O 1
ATOM 804 N N . ARG A 1 105 ? 20.684 -4.053 -12.257 1.00 62.03 105 ARG A N 1
ATOM 805 C CA . ARG A 1 105 ? 21.110 -4.706 -13.503 1.00 62.03 105 ARG A CA 1
ATOM 806 C C . ARG A 1 105 ? 21.780 -3.680 -14.403 1.00 62.03 105 ARG A C 1
ATOM 808 O O . ARG A 1 105 ? 21.364 -2.521 -14.422 1.00 62.03 105 ARG A O 1
ATOM 815 N N . ASP A 1 106 ? 22.782 -4.128 -15.163 1.00 63.94 106 ASP A N 1
ATOM 816 C CA . ASP A 1 106 ? 23.372 -3.314 -16.221 1.00 63.94 106 ASP A CA 1
ATOM 817 C C . ASP A 1 106 ? 22.230 -2.654 -16.998 1.00 63.94 106 ASP A C 1
ATOM 819 O O . ASP A 1 106 ? 21.299 -3.369 -17.407 1.00 63.94 106 ASP A O 1
ATOM 823 N N . PRO A 1 107 ? 22.238 -1.312 -17.140 1.00 62.22 107 PRO A N 1
ATOM 824 C CA . PRO A 1 107 ? 21.202 -0.632 -17.894 1.00 62.22 107 PRO A CA 1
ATOM 825 C C . PRO A 1 107 ? 21.062 -1.356 -19.232 1.00 62.22 107 PRO A C 1
ATOM 827 O O . PRO A 1 107 ? 22.084 -1.811 -19.768 1.00 62.22 107 PRO A O 1
ATOM 830 N N . PRO A 1 108 ? 19.828 -1.510 -19.762 1.00 66.12 108 PRO A N 1
ATOM 831 C CA . PRO A 1 108 ? 19.637 -2.165 -21.048 1.00 66.12 108 PRO A CA 1
ATOM 832 C C . PRO A 1 108 ? 20.681 -1.596 -22.007 1.00 66.12 108 PRO A C 1
ATOM 834 O O . PRO A 1 108 ? 20.865 -0.370 -21.987 1.00 66.12 108 PRO A O 1
ATOM 837 N N . PRO A 1 109 ? 21.410 -2.457 -22.746 1.00 73.25 109 PRO A N 1
ATOM 838 C CA . PRO A 1 109 ? 22.603 -2.043 -23.474 1.00 73.25 109 PRO A CA 1
ATOM 839 C C . PRO A 1 109 ? 22.290 -0.759 -24.222 1.00 73.25 109 PRO A C 1
ATOM 841 O O . PRO A 1 109 ? 21.213 -0.663 -24.809 1.00 73.25 109 PRO A O 1
ATOM 844 N N . ALA A 1 110 ? 23.158 0.251 -24.126 1.00 80.62 110 ALA A N 1
ATOM 845 C CA . ALA A 1 110 ? 22.880 1.537 -24.754 1.00 80.62 110 ALA A CA 1
ATOM 846 C C . ALA A 1 110 ? 22.455 1.300 -26.208 1.00 80.62 110 ALA A C 1
ATOM 848 O O . ALA A 1 110 ? 23.036 0.451 -26.892 1.00 80.62 110 ALA A O 1
ATOM 849 N N . ALA A 1 111 ? 21.402 1.996 -26.649 1.00 82.25 111 ALA A N 1
ATOM 850 C CA . ALA A 1 111 ? 20.947 1.859 -28.023 1.00 82.25 111 ALA A CA 1
ATOM 851 C C . ALA A 1 111 ? 22.160 2.085 -28.940 1.00 82.25 111 ALA A C 1
ATOM 853 O O . ALA A 1 111 ? 22.863 3.081 -28.740 1.00 82.25 111 ALA A O 1
ATOM 854 N N . PRO A 1 112 ? 22.446 1.174 -29.887 1.00 85.94 112 PRO A N 1
ATOM 855 C CA . PRO A 1 112 ? 23.610 1.330 -30.740 1.00 85.94 112 PRO A CA 1
ATOM 856 C C . PRO A 1 112 ? 23.514 2.674 -31.464 1.00 85.94 112 PRO A C 1
ATOM 858 O O . PRO A 1 112 ? 22.445 3.044 -31.964 1.00 85.94 112 PRO A O 1
ATOM 861 N N . GLU A 1 113 ? 24.614 3.424 -31.488 1.00 89.81 113 GLU A N 1
ATOM 862 C CA . GLU A 1 113 ? 24.649 4.731 -32.139 1.00 89.81 113 GLU A CA 1
ATOM 863 C C . GLU A 1 113 ? 24.383 4.565 -33.634 1.00 89.81 113 GLU A C 1
ATOM 865 O O . GLU A 1 113 ? 24.970 3.704 -34.292 1.00 89.81 113 GLU A O 1
ATOM 870 N N . LEU A 1 114 ? 23.465 5.372 -34.169 1.00 88.25 114 LEU A N 1
ATOM 871 C CA . LEU A 1 114 ? 23.188 5.376 -35.598 1.00 88.25 114 LEU A CA 1
ATOM 872 C C . LEU A 1 114 ? 24.474 5.774 -36.343 1.00 88.25 114 LEU A C 1
ATOM 874 O O . LEU A 1 114 ? 25.054 6.807 -35.991 1.00 88.25 114 LEU A O 1
ATOM 878 N N . PRO A 1 115 ? 24.902 5.027 -37.381 1.00 86.94 115 PRO A N 1
ATOM 879 C CA . PRO A 1 115 ? 26.011 5.455 -38.218 1.00 86.94 115 PRO A CA 1
ATOM 880 C C . PRO A 1 115 ? 25.730 6.873 -38.725 1.00 86.94 115 PRO A C 1
ATOM 882 O O . PRO A 1 115 ? 24.601 7.139 -39.162 1.00 86.94 115 PRO A O 1
ATOM 885 N N . PRO A 1 116 ? 26.708 7.795 -38.665 1.00 86.88 116 PRO A N 1
ATOM 886 C CA . PRO A 1 116 ? 26.496 9.158 -39.123 1.00 86.88 116 PRO A CA 1
ATOM 887 C C . PRO A 1 116 ? 25.978 9.121 -40.563 1.00 86.88 116 PRO A C 1
ATOM 889 O O . PRO A 1 116 ? 26.423 8.270 -41.340 1.00 86.88 116 PRO A O 1
ATOM 892 N N . PRO A 1 117 ? 25.031 9.999 -40.942 1.00 85.12 117 PRO A N 1
ATOM 893 C CA . PRO A 1 117 ? 24.590 10.058 -42.327 1.00 85.12 117 PRO A CA 1
ATOM 894 C C . PRO A 1 117 ? 25.826 10.219 -43.209 1.00 85.12 117 PRO A C 1
ATOM 896 O O . PRO A 1 117 ? 26.749 10.957 -42.847 1.00 85.12 117 PRO A O 1
ATOM 899 N N . MET A 1 118 ? 25.859 9.516 -44.345 1.00 78.75 118 MET A N 1
ATOM 900 C CA . MET A 1 118 ? 26.942 9.714 -45.302 1.00 78.75 118 MET A CA 1
ATOM 901 C C . MET A 1 118 ? 27.127 11.215 -45.542 1.00 78.75 118 MET A C 1
ATOM 903 O O . MET A 1 118 ? 26.124 11.917 -45.728 1.00 78.75 118 MET A O 1
ATOM 907 N N . PRO A 1 119 ? 28.373 11.719 -45.540 1.00 73.19 119 PRO A N 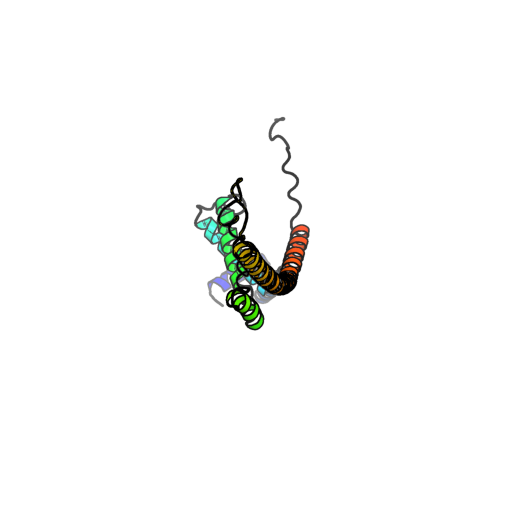1
ATOM 908 C CA . PRO A 1 119 ? 28.607 13.116 -45.847 1.00 73.19 119 PRO A CA 1
ATOM 909 C C . PRO A 1 119 ? 27.964 13.420 -47.209 1.00 73.19 119 PRO A C 1
ATOM 911 O O . PRO A 1 119 ? 28.188 12.661 -48.158 1.00 73.19 119 PRO A O 1
ATOM 914 N N . PRO A 1 120 ? 27.141 14.481 -47.324 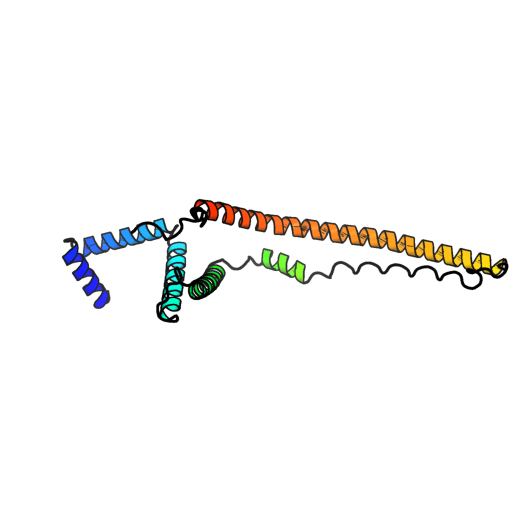1.00 66.50 120 PRO A N 1
ATOM 915 C CA . PRO A 1 120 ? 26.595 14.888 -48.613 1.00 66.50 120 PRO A CA 1
ATOM 916 C C . PRO A 1 120 ? 27.785 15.102 -49.545 1.00 66.50 120 PRO A C 1
ATOM 918 O O . PRO A 1 120 ? 28.685 15.850 -49.171 1.00 66.50 120 PRO A O 1
ATOM 921 N N . ASN A 1 121 ? 27.831 14.374 -50.670 1.00 60.97 121 ASN A N 1
ATOM 922 C CA . ASN A 1 121 ? 29.032 14.184 -51.490 1.00 60.97 121 ASN A CA 1
ATOM 923 C C . ASN A 1 121 ? 30.038 15.338 -51.397 1.00 60.97 121 ASN A C 1
ATOM 925 O O . ASN A 1 121 ? 29.800 16.458 -51.858 1.00 60.97 121 ASN A O 1
ATOM 929 N N . VAL A 1 122 ? 31.203 14.990 -50.863 1.00 53.69 122 VAL A N 1
ATOM 930 C CA . VAL A 1 122 ? 32.492 15.598 -51.190 1.00 53.69 122 VAL A CA 1
ATOM 931 C C . VAL A 1 122 ? 32.516 15.837 -52.727 1.00 53.69 122 VAL A C 1
ATOM 933 O O . VAL A 1 122 ? 32.041 14.994 -53.484 1.00 53.69 122 VAL A O 1
ATOM 936 N N . PRO A 1 123 ? 33.025 16.997 -53.170 1.00 48.28 123 PRO A N 1
ATOM 937 C CA . PRO A 1 123 ? 32.645 17.853 -54.311 1.00 48.28 123 PRO A CA 1
ATOM 938 C C . PRO A 1 123 ? 31.634 17.369 -55.374 1.00 48.28 123 PRO A C 1
ATOM 940 O O . PRO A 1 123 ? 31.841 16.360 -56.041 1.00 48.28 123 PRO A O 1
ATOM 943 N N . GLY A 1 124 ? 30.607 18.202 -55.629 1.00 51.69 124 GLY A N 1
ATOM 944 C CA . GLY A 1 124 ? 29.761 18.160 -56.839 1.00 51.69 124 GLY A CA 1
ATOM 945 C C . GLY A 1 124 ? 28.238 18.160 -56.616 1.00 51.69 124 GLY A C 1
ATOM 946 O O . GLY A 1 124 ? 27.492 18.374 -57.572 1.00 51.69 124 GLY A O 1
ATOM 947 N N . LEU A 1 125 ? 27.755 17.983 -55.375 1.00 45.47 125 LEU A N 1
ATOM 948 C CA . LEU A 1 125 ? 26.326 17.744 -55.070 1.00 45.47 125 LEU A CA 1
ATOM 949 C C . LEU A 1 125 ? 25.380 18.953 -55.253 1.00 45.47 125 LEU A C 1
ATOM 951 O O . LEU A 1 125 ? 24.171 18.819 -55.099 1.00 45.47 125 LEU A O 1
ATOM 955 N N . LEU A 1 126 ? 25.907 20.120 -55.623 1.00 51.97 126 LEU A N 1
ATOM 956 C CA . LEU A 1 126 ? 25.124 21.281 -56.066 1.00 51.97 126 LEU A CA 1
ATOM 957 C C . LEU A 1 126 ? 25.619 21.789 -57.433 1.00 51.97 126 LEU A C 1
ATOM 959 O O . LEU A 1 126 ? 25.700 22.990 -57.667 1.00 51.97 126 LEU A O 1
ATOM 963 N N . GLY A 1 127 ? 25.963 20.863 -58.337 1.00 52.09 127 GLY A N 1
ATOM 964 C CA . GLY A 1 127 ? 26.144 21.159 -59.762 1.00 52.09 127 GLY A CA 1
ATOM 965 C C . GLY A 1 127 ? 27.576 21.446 -60.221 1.00 52.09 127 GLY A C 1
ATOM 966 O O . GLY A 1 127 ? 27.791 22.429 -60.925 1.00 52.09 127 GLY A O 1
ATOM 967 N N . GLY A 1 128 ? 28.558 20.593 -59.904 1.00 53.12 128 GLY A N 1
ATOM 968 C CA . GLY A 1 128 ? 29.926 20.829 -60.389 1.00 53.12 128 GLY A CA 1
ATOM 969 C C . GLY A 1 128 ? 30.830 19.609 -60.574 1.00 53.12 128 GLY A C 1
ATOM 970 O O . GLY A 1 128 ? 31.499 19.212 -59.630 1.00 53.12 128 GLY A O 1
ATOM 971 N N . TYR A 1 129 ? 30.944 19.184 -61.841 1.00 50.75 129 TYR A N 1
ATOM 972 C CA . TYR A 1 129 ? 32.048 18.463 -62.510 1.00 50.75 129 TYR A CA 1
ATOM 973 C C . TYR A 1 129 ? 32.175 16.925 -62.397 1.00 50.75 129 TYR A C 1
ATOM 975 O O . TYR A 1 129 ? 31.761 16.320 -61.411 1.00 50.75 129 TYR A O 1
ATOM 983 N N . PRO A 1 130 ? 32.689 16.282 -63.475 1.00 53.56 130 PRO A N 1
ATOM 984 C CA . PRO A 1 130 ? 32.658 14.844 -63.672 1.00 53.56 130 PRO A CA 1
ATOM 985 C C . PRO A 1 130 ? 33.621 14.160 -62.713 1.00 53.56 130 PRO A C 1
ATOM 987 O O . PRO A 1 130 ? 34.786 14.540 -62.593 1.00 53.56 130 PRO A O 1
ATOM 990 N N . HIS A 1 131 ? 33.124 13.116 -62.064 1.00 65.12 131 HIS A N 1
ATOM 991 C CA . HIS A 1 131 ? 33.950 12.253 -61.247 1.00 65.12 131 HIS A CA 1
ATOM 992 C C . HIS A 1 131 ? 34.997 11.572 -62.127 1.00 65.12 131 HIS A C 1
ATOM 994 O O . HIS A 1 131 ? 34.659 10.930 -63.128 1.00 65.12 131 HIS A O 1
ATOM 1000 N N . THR A 1 132 ? 36.269 11.678 -61.750 1.00 84.62 132 THR A N 1
ATOM 1001 C CA . THR A 1 132 ? 37.268 10.765 -62.307 1.00 84.62 132 THR A CA 1
ATOM 1002 C C . THR A 1 132 ? 36.856 9.325 -61.960 1.00 84.62 132 THR A C 1
ATOM 1004 O O . THR A 1 132 ? 36.190 9.105 -60.940 1.00 84.62 132 THR A O 1
ATOM 1007 N N . PRO A 1 133 ? 37.234 8.312 -62.760 1.00 87.44 133 PRO A N 1
ATOM 1008 C CA . PRO A 1 133 ? 36.974 6.913 -62.411 1.00 87.44 133 PRO A CA 1
ATOM 1009 C C . PRO A 1 133 ? 37.434 6.547 -60.989 1.00 87.44 133 PRO A C 1
ATOM 1011 O O . PRO A 1 133 ? 36.767 5.781 -60.299 1.00 87.44 133 PRO A O 1
ATOM 1014 N N . GLU A 1 134 ? 38.522 7.162 -60.516 1.00 84.62 134 GLU A N 1
ATOM 1015 C CA . GLU A 1 134 ? 39.032 7.018 -59.148 1.00 84.62 134 GLU A CA 1
ATOM 1016 C C . GLU A 1 134 ? 38.056 7.557 -58.089 1.00 84.62 134 GLU A C 1
ATOM 1018 O O . GLU A 1 134 ? 37.812 6.891 -57.084 1.00 84.62 134 GLU A O 1
ATOM 1023 N N . GLN A 1 135 ? 37.439 8.721 -58.319 1.00 80.31 135 GLN A N 1
ATOM 1024 C CA . GLN A 1 135 ? 36.435 9.292 -57.413 1.00 80.31 135 GLN A CA 1
ATOM 1025 C C . GLN A 1 135 ? 35.143 8.465 -57.383 1.00 80.31 135 GLN A C 1
ATOM 1027 O O . GLN A 1 135 ? 34.558 8.291 -56.315 1.00 80.31 135 GLN A O 1
ATOM 1032 N N . LEU A 1 136 ? 34.713 7.912 -58.525 1.00 81.19 136 LEU A N 1
ATOM 1033 C CA . LEU A 1 136 ? 33.573 6.986 -58.572 1.00 81.19 136 LEU A CA 1
ATOM 1034 C C . LEU A 1 136 ? 33.857 5.710 -57.778 1.00 81.19 136 LEU A C 1
ATOM 1036 O O . LEU A 1 136 ? 33.008 5.275 -57.000 1.00 81.19 136 LEU A O 1
ATOM 1040 N N . ALA A 1 137 ? 35.050 5.133 -57.937 1.00 84.88 137 ALA A N 1
ATOM 1041 C CA . ALA A 1 137 ? 35.465 3.951 -57.188 1.00 84.88 137 ALA A CA 1
ATOM 1042 C C . ALA A 1 137 ? 35.555 4.235 -55.678 1.00 84.88 137 ALA A C 1
ATOM 1044 O O . ALA A 1 137 ? 35.080 3.430 -54.875 1.00 84.88 137 ALA A O 1
ATOM 1045 N N . ALA A 1 138 ? 36.092 5.395 -55.285 1.00 83.06 138 ALA A N 1
ATOM 1046 C CA . ALA A 1 138 ? 36.158 5.822 -53.888 1.00 83.06 138 ALA A CA 1
ATOM 1047 C C . ALA A 1 138 ? 34.760 6.021 -53.274 1.00 83.06 138 ALA A C 1
ATOM 1049 O O . ALA A 1 138 ? 34.497 5.523 -52.179 1.00 83.06 138 ALA A O 1
ATOM 1050 N N . ASN A 1 139 ? 33.841 6.673 -53.994 1.00 80.31 139 ASN A N 1
ATOM 1051 C CA . ASN A 1 139 ? 32.452 6.840 -53.559 1.00 80.31 139 ASN A CA 1
ATOM 1052 C C . ASN A 1 139 ? 31.727 5.491 -53.446 1.00 80.31 139 ASN A C 1
ATOM 1054 O O . ASN A 1 139 ? 31.038 5.248 -52.456 1.00 80.31 139 ASN A O 1
ATOM 1058 N N . ALA A 1 140 ? 31.915 4.586 -54.411 1.00 84.75 140 ALA A N 1
ATOM 1059 C CA . ALA A 1 140 ? 31.339 3.243 -54.362 1.00 84.75 140 ALA A CA 1
ATOM 1060 C C . ALA A 1 140 ? 31.859 2.438 -53.157 1.00 84.75 140 ALA A C 1
ATOM 1062 O O . ALA A 1 140 ? 31.076 1.775 -52.474 1.00 84.75 140 ALA A O 1
ATOM 1063 N N . ALA A 1 141 ? 33.155 2.536 -52.846 1.00 86.56 141 ALA A N 1
ATOM 1064 C CA . ALA A 1 141 ? 33.746 1.899 -51.672 1.00 86.56 141 ALA A CA 1
ATOM 1065 C C . ALA A 1 141 ? 33.219 2.499 -50.354 1.00 86.56 141 ALA A C 1
ATOM 1067 O O . ALA A 1 141 ? 32.893 1.752 -49.429 1.00 86.56 141 ALA A O 1
ATOM 1068 N N . ALA A 1 142 ? 33.080 3.828 -50.271 1.00 83.75 142 ALA A N 1
ATOM 1069 C CA . ALA A 1 142 ? 32.510 4.511 -49.108 1.00 83.75 142 ALA A CA 1
ATOM 1070 C C . ALA A 1 142 ? 31.037 4.133 -48.885 1.00 83.75 142 ALA A C 1
ATOM 1072 O O . ALA A 1 142 ? 30.650 3.810 -47.762 1.00 83.75 142 ALA A O 1
ATOM 1073 N N . GLN A 1 143 ? 30.239 4.078 -49.955 1.00 84.44 143 GLN A N 1
ATOM 1074 C CA . GLN A 1 143 ? 28.854 3.612 -49.911 1.00 84.44 143 GLN A CA 1
ATOM 1075 C C . GLN A 1 143 ? 28.764 2.154 -49.449 1.00 84.44 143 GLN A C 1
ATOM 1077 O O . GLN A 1 143 ? 27.918 1.826 -48.619 1.00 84.44 143 GLN A O 1
ATOM 1082 N N . ALA A 1 144 ? 29.625 1.272 -49.966 1.00 88.94 144 ALA A N 1
ATOM 1083 C CA . ALA A 1 144 ? 29.659 -0.130 -49.558 1.00 88.94 144 ALA A CA 1
ATOM 1084 C C . ALA A 1 144 ? 30.004 -0.275 -48.067 1.00 88.94 144 ALA A C 1
ATOM 1086 O O . ALA A 1 144 ? 29.361 -1.057 -47.365 1.00 88.94 144 ALA A O 1
ATOM 1087 N N . LYS A 1 145 ? 30.962 0.520 -47.570 1.00 89.44 145 LYS A N 1
ATOM 1088 C CA . LYS A 1 145 ? 31.309 0.585 -46.144 1.00 89.44 145 LYS A CA 1
ATOM 1089 C C . LYS A 1 145 ? 30.129 1.072 -45.296 1.00 89.44 145 LYS A C 1
ATOM 1091 O O . LYS A 1 145 ? 29.763 0.385 -44.349 1.00 89.44 145 LYS A O 1
ATOM 1096 N N . TYR A 1 146 ? 29.496 2.185 -45.668 1.00 86.88 146 TYR A N 1
ATOM 1097 C CA . TYR A 1 146 ? 28.326 2.717 -44.960 1.00 86.88 146 TYR A CA 1
ATOM 1098 C C . TYR A 1 146 ? 27.166 1.716 -44.932 1.00 86.88 146 TYR A C 1
ATOM 1100 O O . TYR A 1 146 ? 26.571 1.473 -43.888 1.00 86.88 146 TYR A O 1
ATOM 1108 N N . ASN A 1 147 ? 26.870 1.072 -46.064 1.00 88.06 147 ASN A N 1
ATOM 1109 C CA . ASN A 1 147 ? 25.816 0.061 -46.141 1.00 88.06 147 ASN A CA 1
ATOM 1110 C C . ASN A 1 147 ? 26.095 -1.127 -45.214 1.00 88.06 147 ASN A C 1
ATOM 1112 O O . ASN A 1 147 ? 25.163 -1.653 -44.608 1.00 88.06 147 ASN A O 1
ATOM 1116 N N . LYS A 1 148 ? 27.365 -1.531 -45.091 1.00 93.19 148 LYS A N 1
ATOM 1117 C CA . LYS A 1 148 ? 27.789 -2.574 -44.155 1.00 93.19 148 LYS A CA 1
ATOM 1118 C C . LYS A 1 148 ? 27.589 -2.135 -42.700 1.00 93.19 148 LYS A C 1
ATOM 1120 O O . LYS A 1 148 ? 26.960 -2.866 -41.946 1.00 93.19 148 LYS A O 1
ATOM 1125 N N . GLU A 1 149 ? 28.038 -0.934 -42.333 1.00 89.81 149 GLU A N 1
ATOM 1126 C CA . GLU A 1 149 ? 27.858 -0.371 -40.983 1.00 89.81 149 GLU A CA 1
ATOM 1127 C C . GLU A 1 149 ? 26.372 -0.230 -40.613 1.00 89.81 149 GLU A C 1
ATOM 1129 O O . GLU A 1 149 ? 25.967 -0.565 -39.503 1.00 89.81 149 GLU A O 1
ATOM 1134 N N . VAL A 1 150 ? 25.527 0.201 -41.554 1.00 89.69 150 VAL A N 1
ATOM 1135 C CA . VAL A 1 150 ? 24.070 0.277 -41.359 1.00 89.69 150 VAL A CA 1
ATOM 1136 C C . VAL A 1 150 ? 23.445 -1.109 -41.206 1.00 89.69 150 VAL A C 1
ATOM 1138 O O . VAL A 1 150 ? 22.507 -1.259 -40.422 1.00 89.69 150 VAL A O 1
ATOM 1141 N N . ALA A 1 151 ? 23.917 -2.118 -41.941 1.00 92.69 151 ALA A N 1
ATOM 1142 C CA . ALA A 1 151 ? 23.433 -3.489 -41.793 1.00 92.69 151 ALA A CA 1
ATOM 1143 C C . ALA A 1 151 ? 23.783 -4.056 -40.407 1.00 92.69 151 ALA A C 1
ATOM 1145 O O . ALA A 1 151 ? 22.885 -4.517 -39.704 1.00 92.69 151 ALA A O 1
ATOM 1146 N N . GLU A 1 152 ? 25.041 -3.918 -39.977 1.00 91.56 152 GLU A N 1
ATOM 1147 C CA . GLU A 1 152 ? 25.501 -4.313 -38.636 1.00 91.56 152 GLU A CA 1
ATOM 1148 C C . GLU A 1 152 ? 24.730 -3.561 -37.536 1.00 91.56 152 GLU A C 1
ATOM 1150 O O . GLU A 1 152 ? 24.272 -4.159 -36.560 1.00 91.56 152 GLU A O 1
ATOM 1155 N N . TRP A 1 153 ? 24.505 -2.253 -37.711 1.00 92.62 153 TRP A N 1
ATOM 1156 C CA . TRP A 1 153 ? 23.692 -1.457 -36.790 1.00 92.62 153 TRP A CA 1
ATOM 1157 C C . TRP A 1 153 ? 22.253 -1.972 -36.697 1.00 92.62 153 TRP A C 1
ATOM 1159 O O . TRP A 1 153 ? 21.734 -2.106 -35.591 1.00 92.62 153 TRP A O 1
ATOM 1169 N N . LYS A 1 154 ? 21.602 -2.296 -37.823 1.00 90.19 154 LYS A N 1
ATOM 1170 C CA . LYS A 1 154 ? 20.222 -2.818 -37.835 1.00 90.19 154 LYS A CA 1
ATOM 1171 C C . LYS A 1 154 ? 20.102 -4.147 -37.094 1.00 90.19 154 LYS A C 1
ATOM 1173 O O . LYS A 1 154 ? 19.129 -4.333 -36.365 1.00 90.19 154 LYS A O 1
ATOM 1178 N N . GLU A 1 155 ? 21.066 -5.047 -37.264 1.00 90.44 155 GLU A N 1
ATOM 1179 C CA . GLU A 1 155 ? 21.097 -6.332 -36.554 1.00 90.44 155 GLU A CA 1
ATOM 1180 C C . GLU A 1 155 ? 21.261 -6.126 -35.043 1.00 90.44 155 GLU A C 1
ATOM 1182 O O . GLU A 1 155 ? 20.455 -6.629 -34.254 1.00 90.44 155 GLU A O 1
ATOM 1187 N N . ASN A 1 156 ? 22.232 -5.301 -34.638 1.00 88.38 156 ASN A N 1
ATOM 1188 C CA . ASN A 1 156 ? 22.455 -4.958 -33.232 1.00 88.38 156 ASN A CA 1
ATOM 1189 C C . ASN A 1 156 ? 21.244 -4.240 -32.616 1.00 88.38 156 ASN A C 1
ATOM 1191 O O . ASN A 1 156 ? 20.863 -4.512 -31.476 1.00 88.38 156 ASN A O 1
ATOM 1195 N N . TYR A 1 157 ? 20.603 -3.348 -33.372 1.00 88.56 157 TYR A N 1
ATOM 1196 C CA . TYR A 1 157 ? 19.417 -2.623 -32.933 1.00 88.56 157 TYR A CA 1
ATOM 1197 C C . TYR A 1 157 ? 18.209 -3.552 -32.769 1.00 88.56 157 TYR A C 1
ATOM 1199 O O . TYR A 1 157 ? 17.470 -3.429 -31.794 1.00 88.56 157 TYR A O 1
ATOM 1207 N N . ALA A 1 158 ? 18.021 -4.524 -33.665 1.00 89.44 158 ALA A N 1
ATOM 1208 C CA . ALA A 1 158 ? 16.963 -5.523 -33.529 1.00 89.44 158 ALA A CA 1
ATOM 1209 C C . ALA A 1 158 ? 17.147 -6.375 -32.261 1.00 89.44 158 ALA A C 1
ATOM 1211 O O . ALA A 1 158 ? 16.188 -6.569 -31.511 1.00 89.44 158 ALA A O 1
ATOM 1212 N N . ALA A 1 159 ? 18.378 -6.816 -31.978 1.00 88.25 159 ALA A N 1
ATOM 1213 C CA . ALA A 1 159 ? 18.705 -7.531 -30.744 1.00 88.25 159 ALA A CA 1
ATOM 1214 C C . ALA A 1 159 ? 18.460 -6.665 -29.495 1.00 88.25 159 ALA A C 1
ATOM 1216 O O . ALA A 1 159 ? 17.871 -7.135 -28.519 1.00 88.25 159 ALA A O 1
ATOM 1217 N N . TYR A 1 160 ? 18.837 -5.383 -29.547 1.00 88.75 160 TYR A N 1
ATOM 1218 C CA . TYR A 1 160 ? 18.548 -4.410 -28.492 1.00 88.75 160 TYR A CA 1
ATOM 1219 C C . TYR A 1 160 ? 17.040 -4.281 -28.216 1.00 88.75 160 TYR A C 1
ATOM 1221 O O . TYR A 1 160 ? 16.618 -4.362 -27.060 1.00 88.75 160 TYR A O 1
ATOM 1229 N N . ILE A 1 161 ? 16.215 -4.122 -29.257 1.00 89.38 161 ILE A N 1
ATOM 1230 C CA . ILE A 1 161 ? 14.757 -4.007 -29.110 1.00 89.38 161 ILE A CA 1
ATOM 1231 C C . ILE A 1 161 ? 14.163 -5.282 -28.511 1.00 89.38 161 ILE A C 1
ATOM 1233 O O . ILE A 1 161 ? 13.394 -5.191 -27.556 1.00 89.38 161 ILE A O 1
ATOM 1237 N N . GLN A 1 162 ? 14.558 -6.463 -28.994 1.00 89.50 162 GLN A N 1
ATOM 1238 C CA . GLN A 1 162 ? 14.076 -7.734 -28.443 1.00 89.50 162 GLN A CA 1
ATOM 1239 C C . GLN A 1 162 ? 14.433 -7.898 -26.962 1.00 89.50 162 GLN A C 1
ATOM 1241 O O . GLN A 1 162 ? 13.578 -8.287 -26.164 1.00 89.50 162 GLN A O 1
ATOM 1246 N N . ALA A 1 163 ? 15.667 -7.562 -26.574 1.00 86.69 163 ALA A N 1
ATOM 1247 C CA . ALA A 1 163 ? 16.094 -7.600 -25.178 1.00 86.69 163 ALA A CA 1
ATOM 1248 C C . ALA A 1 163 ? 15.267 -6.636 -24.310 1.00 86.69 163 ALA A C 1
ATOM 1250 O O . ALA A 1 163 ? 14.798 -7.005 -23.231 1.00 86.69 163 ALA A O 1
ATOM 1251 N N . ARG A 1 164 ? 15.020 -5.418 -24.805 1.00 85.81 164 ARG A N 1
ATOM 1252 C CA . ARG A 1 164 ? 14.218 -4.404 -24.107 1.00 85.81 164 ARG A CA 1
ATOM 1253 C C . ARG A 1 164 ? 12.746 -4.801 -23.974 1.00 85.81 164 ARG A C 1
ATOM 1255 O O . ARG A 1 164 ? 12.140 -4.575 -22.925 1.00 85.81 164 ARG A O 1
ATOM 1262 N N . GLU A 1 165 ? 12.158 -5.389 -25.009 1.00 88.44 165 GLU A N 1
ATOM 1263 C CA . GLU A 1 165 ? 10.780 -5.885 -24.981 1.00 88.44 165 GLU A CA 1
ATOM 1264 C C . GLU A 1 165 ? 10.615 -7.071 -24.033 1.00 88.44 165 GLU A C 1
ATOM 1266 O O . GLU A 1 165 ? 9.626 -7.129 -23.299 1.00 88.44 165 GLU A O 1
ATOM 1271 N N . ALA A 1 166 ? 11.573 -8.002 -24.022 1.00 86.00 166 ALA A N 1
ATOM 1272 C CA . ALA A 1 166 ? 11.574 -9.131 -23.099 1.00 86.00 166 ALA A CA 1
ATOM 1273 C C . ALA A 1 166 ? 11.606 -8.653 -21.640 1.00 86.00 166 ALA A C 1
ATOM 1275 O O . ALA A 1 166 ? 10.800 -9.114 -20.829 1.00 86.00 166 ALA A O 1
ATOM 1276 N N . GLU A 1 167 ? 12.458 -7.673 -21.328 1.00 83.12 167 GLU A N 1
ATOM 1277 C CA . GLU A 1 167 ? 12.521 -7.078 -19.991 1.00 83.12 167 GLU A CA 1
ATOM 1278 C C . GLU A 1 167 ? 11.221 -6.346 -19.635 1.00 83.12 167 GLU A C 1
ATOM 1280 O O . GLU A 1 167 ? 10.642 -6.580 -18.576 1.00 83.12 167 GLU A O 1
ATOM 1285 N N . THR A 1 168 ? 10.682 -5.542 -20.557 1.00 83.25 168 THR A N 1
ATOM 1286 C CA . THR A 1 168 ? 9.403 -4.840 -20.351 1.00 83.25 168 THR A CA 1
ATOM 1287 C C . THR A 1 168 ? 8.254 -5.818 -20.095 1.00 83.25 168 THR A C 1
ATOM 1289 O O . THR A 1 168 ? 7.403 -5.570 -19.241 1.00 83.25 168 THR A O 1
ATOM 1292 N N . ARG A 1 169 ? 8.206 -6.943 -20.820 1.00 86.25 169 ARG A N 1
ATOM 1293 C CA . ARG A 1 169 ? 7.180 -7.982 -20.645 1.00 86.25 169 ARG A CA 1
ATOM 1294 C C . ARG A 1 169 ? 7.299 -8.668 -19.285 1.00 86.25 169 ARG A C 1
ATOM 1296 O O . ARG A 1 169 ? 6.275 -8.934 -18.662 1.00 86.25 169 ARG A O 1
ATOM 1303 N N . ARG A 1 170 ? 8.526 -8.927 -18.827 1.00 80.50 170 ARG A N 1
ATOM 1304 C CA . ARG A 1 170 ? 8.790 -9.505 -17.504 1.00 80.50 170 ARG A CA 1
ATOM 1305 C C . ARG A 1 170 ? 8.328 -8.565 -16.388 1.00 80.50 170 ARG A C 1
ATOM 1307 O O . ARG A 1 170 ? 7.547 -8.986 -15.540 1.00 80.50 170 ARG A O 1
ATOM 1314 N N . LEU A 1 171 ? 8.730 -7.293 -16.451 1.00 81.56 171 LEU A N 1
ATOM 1315 C CA . LEU A 1 171 ? 8.315 -6.260 -15.493 1.00 81.56 171 LEU A CA 1
ATOM 1316 C C . LEU A 1 171 ? 6.798 -6.070 -15.480 1.00 81.56 171 LEU A C 1
ATOM 1318 O O . LEU A 1 171 ? 6.205 -5.909 -14.418 1.00 81.56 171 LEU A O 1
ATOM 1322 N N . ARG A 1 172 ? 6.151 -6.135 -16.650 1.00 84.06 172 ARG A N 1
ATOM 1323 C CA . ARG A 1 172 ? 4.692 -6.053 -16.743 1.00 84.06 172 ARG A CA 1
ATOM 1324 C C . ARG A 1 172 ? 4.016 -7.169 -15.950 1.00 84.06 172 ARG A C 1
ATOM 1326 O O . ARG A 1 172 ? 3.154 -6.858 -15.148 1.00 84.06 172 ARG A O 1
ATOM 1333 N N . GLY A 1 173 ? 4.453 -8.423 -16.088 1.00 83.06 173 GLY A N 1
ATOM 1334 C CA . GLY A 1 173 ? 3.865 -9.534 -15.330 1.00 83.06 173 GLY A CA 1
ATOM 1335 C C . GLY A 1 173 ? 3.983 -9.365 -13.810 1.00 83.06 173 GLY A C 1
ATOM 1336 O O . GLY A 1 173 ? 3.041 -9.663 -13.081 1.00 83.06 173 GLY A O 1
ATOM 1337 N N . PHE A 1 174 ? 5.110 -8.828 -13.334 1.00 80.50 174 PHE A N 1
ATOM 1338 C CA . PHE A 1 174 ? 5.282 -8.488 -11.919 1.00 80.50 174 PHE A CA 1
ATOM 1339 C C . PHE A 1 174 ? 4.327 -7.365 -11.484 1.00 80.50 174 PHE A C 1
ATOM 1341 O O . PHE A 1 174 ? 3.625 -7.502 -10.485 1.00 80.50 174 PHE A O 1
ATOM 1348 N N . MET A 1 175 ? 4.251 -6.277 -12.255 1.00 83.94 175 MET A N 1
ATOM 1349 C CA . MET A 1 175 ? 3.381 -5.132 -11.956 1.00 83.94 175 MET A CA 1
ATOM 1350 C C . MET A 1 175 ? 1.888 -5.468 -12.056 1.00 83.94 175 MET A C 1
ATOM 1352 O O . MET A 1 175 ? 1.100 -4.944 -11.269 1.00 83.94 175 MET A O 1
ATOM 1356 N N . ASP A 1 176 ? 1.503 -6.358 -12.970 1.00 88.75 176 ASP A N 1
ATOM 1357 C CA . ASP A 1 176 ? 0.124 -6.817 -13.147 1.00 88.75 176 ASP A CA 1
ATOM 1358 C C . ASP A 1 176 ? -0.384 -7.503 -11.869 1.00 88.75 176 ASP A C 1
ATOM 1360 O O . ASP A 1 176 ? -1.496 -7.221 -11.428 1.00 88.75 176 ASP A O 1
ATOM 1364 N N . HIS A 1 177 ? 0.453 -8.302 -11.195 1.00 86.44 177 HIS A N 1
ATOM 1365 C CA . HIS A 1 177 ? 0.086 -8.926 -9.920 1.00 86.44 177 HIS A CA 1
ATOM 1366 C C . HIS A 1 177 ? -0.230 -7.893 -8.823 1.00 86.44 177 HIS A C 1
ATOM 1368 O O . HIS A 1 177 ? -1.228 -8.014 -8.111 1.00 86.44 177 HIS A O 1
ATOM 1374 N N . PHE A 1 178 ? 0.584 -6.840 -8.691 1.00 87.44 178 PHE A N 1
ATOM 1375 C CA . PHE A 1 178 ? 0.297 -5.766 -7.731 1.00 87.44 178 PHE A CA 1
ATOM 1376 C C . PHE A 1 178 ? -0.940 -4.961 -8.123 1.00 87.44 178 PHE A C 1
ATOM 1378 O O . PHE A 1 178 ? -1.721 -4.592 -7.247 1.00 87.44 178 PHE A O 1
ATOM 1385 N N . ALA A 1 179 ? -1.148 -4.726 -9.420 1.00 87.62 179 ALA A N 1
ATOM 1386 C CA . ALA A 1 179 ? -2.340 -4.056 -9.918 1.00 87.62 179 ALA A CA 1
ATOM 1387 C C . ALA A 1 179 ? -3.611 -4.867 -9.615 1.00 87.62 179 ALA A C 1
ATOM 1389 O O . ALA A 1 179 ? -4.621 -4.292 -9.214 1.00 87.62 179 ALA A O 1
ATOM 1390 N N . GLU A 1 180 ? -3.569 -6.195 -9.741 1.00 92.94 180 GLU A N 1
ATOM 1391 C CA . GLU A 1 180 ? -4.666 -7.084 -9.344 1.00 92.94 180 GLU A CA 1
ATOM 1392 C C . GLU A 1 180 ? -4.981 -6.970 -7.846 1.00 92.94 180 GLU A C 1
ATOM 1394 O O . GLU A 1 180 ? -6.148 -6.810 -7.478 1.00 92.94 180 GLU A O 1
ATOM 1399 N N . LEU A 1 181 ? -3.960 -6.984 -6.982 1.00 91.31 181 LEU A N 1
ATOM 1400 C CA . LEU A 1 181 ? -4.136 -6.814 -5.535 1.00 91.31 181 LEU A CA 1
ATOM 1401 C C . LEU A 1 181 ? -4.692 -5.428 -5.178 1.00 91.31 181 LEU A C 1
ATOM 1403 O O . LEU A 1 181 ? -5.582 -5.317 -4.331 1.00 91.31 181 LEU A O 1
ATOM 1407 N N . GLU A 1 182 ? -4.207 -4.371 -5.831 1.00 89.62 182 GLU A N 1
ATOM 1408 C CA . GLU A 1 182 ? -4.717 -3.013 -5.631 1.00 89.62 182 GLU A CA 1
ATOM 1409 C C . GLU A 1 182 ? -6.180 -2.899 -6.078 1.00 89.62 182 GLU A C 1
ATOM 1411 O O . GLU A 1 182 ? -7.008 -2.332 -5.360 1.00 89.62 182 GLU A O 1
ATOM 1416 N N . ASN A 1 183 ? -6.522 -3.478 -7.231 1.00 92.50 183 ASN A N 1
ATOM 1417 C CA . ASN A 1 183 ? -7.887 -3.495 -7.750 1.00 92.50 183 ASN A CA 1
ATOM 1418 C C . ASN A 1 183 ? -8.834 -4.269 -6.828 1.00 92.50 183 ASN A C 1
ATOM 1420 O O . ASN A 1 183 ? -9.941 -3.796 -6.572 1.00 92.50 183 ASN A O 1
ATOM 1424 N N . LEU A 1 184 ? -8.400 -5.407 -6.279 1.00 94.06 184 LEU A N 1
ATOM 1425 C CA . LEU A 1 184 ? -9.163 -6.147 -5.274 1.00 94.06 184 LEU A CA 1
ATOM 1426 C C . LEU A 1 184 ? -9.419 -5.284 -4.031 1.00 94.06 184 LEU A C 1
ATOM 1428 O O . LEU A 1 184 ? -10.557 -5.181 -3.571 1.00 94.06 184 LEU A O 1
ATOM 1432 N N . GLY A 1 185 ? -8.377 -4.629 -3.511 1.00 90.19 185 GLY A N 1
ATOM 1433 C CA . GLY A 1 185 ? -8.495 -3.729 -2.364 1.00 90.19 185 GLY A CA 1
ATOM 1434 C C . GLY A 1 185 ? -9.455 -2.566 -2.625 1.00 90.19 185 GLY A C 1
ATOM 1435 O O . GLY A 1 185 ? -10.296 -2.255 -1.780 1.00 90.19 185 GLY A O 1
ATOM 1436 N N . ARG A 1 186 ? -9.381 -1.960 -3.815 1.00 88.50 186 ARG A N 1
ATOM 1437 C CA . ARG A 1 186 ? -10.274 -0.875 -4.244 1.00 88.50 186 ARG A CA 1
ATOM 1438 C C . ARG A 1 186 ? -11.726 -1.339 -4.344 1.00 88.50 186 ARG A C 1
ATOM 1440 O O . ARG A 1 186 ? -12.597 -0.701 -3.763 1.00 88.50 186 ARG A O 1
ATOM 1447 N N . ALA A 1 187 ? -11.971 -2.468 -5.006 1.00 93.19 187 ALA A N 1
ATOM 1448 C CA . ALA A 1 187 ? -13.311 -3.024 -5.171 1.00 93.19 187 ALA A CA 1
ATOM 1449 C C . ALA A 1 187 ? -13.967 -3.373 -3.823 1.00 93.19 187 ALA A C 1
ATOM 1451 O O . ALA A 1 187 ? -15.164 -3.159 -3.641 1.00 93.19 187 ALA A O 1
ATOM 1452 N N . LEU A 1 188 ? -13.196 -3.881 -2.856 1.00 92.75 188 LEU A N 1
ATOM 1453 C CA . LEU A 1 188 ? -13.695 -4.140 -1.502 1.00 92.75 188 LEU A CA 1
ATOM 1454 C C . LEU A 1 188 ? -13.965 -2.844 -0.729 1.00 92.75 188 LEU A C 1
ATOM 1456 O O . LEU A 1 188 ? -14.977 -2.742 -0.038 1.00 92.75 188 LEU A O 1
ATOM 1460 N N . ALA A 1 189 ? -13.102 -1.834 -0.859 1.00 88.94 189 ALA A N 1
ATOM 1461 C CA . ALA A 1 189 ? -13.324 -0.534 -0.229 1.00 88.94 189 ALA A CA 1
ATOM 1462 C C . ALA A 1 189 ? -14.612 0.137 -0.740 1.00 88.94 189 ALA A C 1
ATOM 1464 O O . ALA A 1 189 ? -15.367 0.694 0.056 1.00 88.94 189 ALA A O 1
ATOM 1465 N N . GLU A 1 190 ? -14.899 0.034 -2.039 1.00 90.00 190 GLU A N 1
ATOM 1466 C CA . GLU A 1 190 ? -16.135 0.541 -2.652 1.00 90.00 190 GLU A CA 1
ATOM 1467 C C . GLU A 1 190 ? -17.401 -0.151 -2.123 1.00 90.00 190 GLU A C 1
ATOM 1469 O O . GLU A 1 190 ? -18.451 0.479 -2.047 1.00 90.00 190 GLU A O 1
ATOM 1474 N N . GLN A 1 191 ? -17.316 -1.417 -1.706 1.00 93.06 191 GLN A N 1
ATOM 1475 C CA . GLN A 1 191 ? -18.448 -2.128 -1.095 1.00 93.06 191 GLN A CA 1
ATOM 1476 C C . GLN A 1 191 ? -18.729 -1.673 0.343 1.00 93.06 191 GLN A C 1
ATOM 1478 O O . GLN A 1 191 ? -19.865 -1.761 0.808 1.00 93.06 191 GLN A O 1
ATOM 1483 N N . LEU A 1 192 ? -17.702 -1.209 1.058 1.00 88.75 192 LEU A N 1
ATOM 1484 C CA . LEU A 1 192 ? -17.803 -0.810 2.465 1.00 88.75 192 LEU A CA 1
ATOM 1485 C C . LEU A 1 192 ? -18.126 0.675 2.640 1.00 88.75 192 LEU A C 1
ATOM 1487 O O . LEU A 1 192 ? -18.761 1.060 3.624 1.00 88.75 192 LEU A O 1
ATOM 1491 N N . ILE A 1 193 ? -17.665 1.519 1.718 1.00 85.81 193 ILE A N 1
ATOM 1492 C CA . ILE A 1 193 ? -17.885 2.961 1.769 1.00 85.81 193 ILE A CA 1
ATOM 1493 C C . ILE A 1 193 ? -19.178 3.254 1.003 1.00 85.81 193 ILE A C 1
ATOM 1495 O O . ILE A 1 193 ? -19.189 3.111 -0.219 1.00 85.81 193 ILE A O 1
ATOM 1499 N N . PRO A 1 194 ? -20.266 3.688 1.669 1.00 78.50 194 PRO A N 1
ATOM 1500 C CA . PRO A 1 194 ? -21.465 4.085 0.947 1.00 78.50 194 PRO A CA 1
ATOM 1501 C C . PRO A 1 194 ? -21.092 5.187 -0.053 1.00 78.50 194 PRO A C 1
ATOM 1503 O O . PRO A 1 194 ? -20.284 6.061 0.295 1.00 78.50 194 PRO A O 1
ATOM 1506 N N . PRO A 1 195 ? -21.650 5.174 -1.280 1.00 77.19 195 PRO A N 1
ATOM 1507 C CA . PRO A 1 195 ? -21.391 6.234 -2.239 1.00 77.19 195 PRO A CA 1
ATOM 1508 C C . PRO A 1 195 ? -21.665 7.557 -1.536 1.00 77.19 195 PRO A C 1
ATOM 1510 O O . PRO A 1 195 ? -22.717 7.725 -0.911 1.00 77.19 195 PRO A O 1
ATOM 1513 N N . ARG A 1 196 ? -20.695 8.479 -1.581 1.00 72.12 196 ARG A N 1
ATOM 1514 C CA . ARG A 1 196 ? -20.939 9.857 -1.158 1.00 72.12 196 ARG A CA 1
ATOM 1515 C C . ARG A 1 196 ? -22.048 10.347 -2.069 1.00 72.12 196 ARG A C 1
ATOM 1517 O O . ARG A 1 196 ? -21.767 10.657 -3.222 1.00 72.12 196 ARG A O 1
ATOM 1524 N N . GLY A 1 197 ? -23.292 10.297 -1.582 1.00 68.88 197 GLY A N 1
ATOM 1525 C CA . GLY A 1 197 ? -24.453 10.732 -2.342 1.00 68.88 197 GLY A CA 1
ATOM 1526 C C . GLY A 1 197 ? -24.101 12.076 -2.943 1.00 68.88 197 GLY A C 1
ATOM 1527 O O . GLY A 1 197 ? -23.573 12.921 -2.213 1.00 68.88 197 GLY A O 1
ATOM 1528 N N . ASP A 1 198 ? -24.260 12.200 -4.263 1.00 62.06 198 ASP A N 1
ATOM 1529 C CA . ASP A 1 198 ? -23.847 13.381 -5.007 1.00 62.06 198 ASP A CA 1
ATOM 1530 C C . ASP A 1 198 ? -24.204 14.610 -4.181 1.00 62.06 198 ASP A C 1
ATOM 1532 O O . ASP A 1 198 ? -25.379 14.887 -3.938 1.00 62.06 198 ASP A O 1
ATOM 1536 N N . ALA A 1 199 ? -23.195 15.362 -3.739 1.00 56.28 199 ALA A N 1
ATOM 1537 C CA . ALA A 1 199 ? -23.388 16.628 -3.040 1.00 56.28 199 ALA A CA 1
ATOM 1538 C C . ALA A 1 199 ? -23.955 17.709 -3.989 1.00 56.28 199 ALA A C 1
ATOM 1540 O O . ALA A 1 199 ? -23.709 18.903 -3.831 1.00 56.28 199 ALA A O 1
ATOM 1541 N N . LYS A 1 200 ? -24.725 17.296 -5.001 1.00 56.28 200 LYS A N 1
ATOM 1542 C CA . LYS A 1 200 ? -25.622 18.134 -5.767 1.00 56.28 200 LYS A CA 1
ATOM 1543 C C . LYS A 1 200 ? -26.852 18.410 -4.903 1.00 56.28 200 LYS A C 1
ATOM 1545 O O . LYS A 1 200 ? -27.838 17.685 -4.894 1.00 56.28 200 LYS A O 1
ATOM 1550 N N . THR A 1 201 ? -26.748 19.538 -4.205 1.00 52.75 201 THR A N 1
ATOM 1551 C CA . THR A 1 201 ? -27.804 20.556 -4.160 1.00 52.75 201 THR A CA 1
ATOM 1552 C C . THR A 1 201 ? -29.145 20.123 -3.558 1.00 52.75 201 THR A C 1
ATOM 1554 O O . THR A 1 201 ? -30.132 19.961 -4.270 1.00 52.75 201 THR A O 1
ATOM 1557 N N . LYS A 1 202 ? -29.244 20.120 -2.226 1.00 49.75 202 LYS A N 1
ATOM 1558 C CA . LYS A 1 202 ? -30.384 20.826 -1.623 1.00 49.75 202 LYS A CA 1
ATOM 1559 C C . LYS A 1 202 ? -29.913 22.248 -1.309 1.00 49.75 202 LYS A C 1
ATOM 1561 O O . LYS A 1 202 ? -28.958 22.376 -0.540 1.00 49.75 202 LYS A O 1
ATOM 1566 N N . PRO A 1 203 ? -30.484 23.301 -1.921 1.00 52.56 203 PRO A N 1
ATOM 1567 C CA . PRO A 1 203 ? -30.210 24.659 -1.475 1.00 52.56 203 PRO A CA 1
ATOM 1568 C C . PRO A 1 203 ? -30.602 24.763 0.003 1.00 52.56 203 PRO A C 1
ATOM 1570 O O . PRO A 1 203 ? -31.675 24.325 0.405 1.00 52.56 203 PRO A O 1
ATOM 1573 N N . TRP A 1 204 ? -29.701 25.305 0.816 1.00 53.78 204 TRP A N 1
ATOM 1574 C CA . TRP A 1 204 ? -29.861 25.460 2.265 1.00 53.78 204 TRP A CA 1
ATOM 1575 C C . TRP A 1 204 ? -30.796 26.624 2.656 1.00 53.78 204 TRP A C 1
ATOM 1577 O O . TRP A 1 204 ? -30.706 27.133 3.769 1.00 53.78 204 TRP A O 1
ATOM 1587 N N . HIS A 1 205 ? -31.692 27.062 1.762 1.00 60.03 205 HIS A N 1
ATOM 1588 C CA . HIS A 1 205 ? -32.606 28.184 1.995 1.00 60.03 205 HIS A CA 1
ATOM 1589 C C . HIS A 1 205 ? -33.953 27.995 1.278 1.00 60.03 205 HIS A C 1
ATOM 1591 O O . HIS A 1 205 ? -33.966 27.458 0.174 1.00 60.03 205 HIS A O 1
ATOM 1597 N N . SER A 1 206 ? -35.011 28.524 1.919 1.00 50.00 206 SER A N 1
ATOM 1598 C CA . SER A 1 206 ? -36.470 28.461 1.658 1.00 50.00 206 SER A CA 1
ATOM 1599 C C . SER A 1 206 ? -37.121 27.166 2.179 1.00 50.00 206 SER A C 1
ATOM 1601 O O . SER A 1 206 ? -36.994 26.127 1.547 1.00 50.00 206 SER A O 1
ATOM 1603 N N . ASP A 1 207 ? -37.745 27.080 3.355 1.00 58.09 207 ASP A N 1
ATOM 1604 C CA . ASP A 1 207 ? -38.669 28.027 3.982 1.00 58.09 207 ASP A CA 1
ATOM 1605 C C . ASP A 1 207 ? -38.631 27.903 5.518 1.00 58.09 207 ASP A C 1
ATOM 1607 O O . ASP A 1 207 ? -38.916 26.836 6.064 1.00 58.09 207 ASP A O 1
ATOM 1611 N N . TRP A 1 208 ? -38.301 29.006 6.192 1.00 59.53 208 TRP A N 1
ATOM 1612 C CA . TRP A 1 208 ? -38.762 29.367 7.536 1.00 59.53 208 TRP A CA 1
ATOM 1613 C C . TRP A 1 208 ? -38.963 30.879 7.556 1.00 59.53 208 TRP A C 1
ATOM 1615 O O . TRP A 1 208 ? -38.081 31.580 7.005 1.00 59.53 208 TRP A O 1
#

Secondary structure (DSSP, 8-state):
--HHHHHHHHHHHHHH---HHHHHHHHHHHHHHHHHHTTSHHHHHHHHHHHHHHHHHHHHTTT--TTT-HHHHHHHHHHHHHHHHHHSPPPPHHHHHHHHHHHHS--SPPPPPPPPPPPS-TTTTTT--PPPHHHHHHHHHHHHHHHHHHHHHHHHHHHHHHHHHHHHHHHHHHHHHHHHHHHHHHHHHHHHS----------S-S--

pLDDT: mean 86.11, std 13.76, range [45.47, 98.44]

Foldseek 3Di:
DDPVVVVVLVVVCVVPVDDSVVSVVVVVVVVQVCQVVLVHDLSSVLVVVLVVQLVVLCVVVVNDHLVHDVVSVVSSVVVSVVSVVVSDDPDPPVVVCVVVCVVPPDDLPPQPDQDPPDDQDDPQNVHDDDDDPVNVVVVVVSVVVNVVVNVVSVVSNVVSVVVVVVVVVVVCVVVVVVVVVVVVVVVVVPVVDDPPPPPPDDPPDDDD